Protein AF-A0ABD5Z6T2-F1 (afdb_monomer)

Solvent-accessible surface area (backbone atoms only — not comparable to full-atom values): 15935 Å² total; per-residue (Å²): 138,84,83,80,77,78,75,80,56,70,70,61,60,53,49,59,43,46,57,45,51,52,48,56,43,52,52,52,53,46,51,53,43,53,52,50,38,50,19,32,54,49,30,45,53,54,57,68,70,50,78,56,54,67,94,73,87,80,81,78,89,75,92,82,90,83,88,82,80,92,72,77,78,78,74,76,75,67,83,61,84,63,71,13,66,64,54,54,44,38,50,72,23,60,60,56,42,90,58,34,65,80,79,65,58,62,55,72,59,57,46,38,23,73,62,65,30,60,67,60,34,50,48,47,75,77,31,61,66,41,42,53,71,58,53,52,50,51,48,51,34,40,47,50,48,32,56,50,43,49,55,52,49,59,46,49,58,52,50,51,53,51,49,53,53,51,52,53,52,52,51,50,49,50,54,52,50,53,59,58,68,71,49,67,67,92,78,49,52,75,75,50,52,52,49,55,50,55,51,51,53,52,48,51,52,48,48,50,48,53,48,46,49,64,72,63,50,85,71,80,78,66,63,94,75,62,101,79,64,74,51,71,46,44,63,66,24,63,90,43,101,43,53,48,48,70,58,53,50,42,52,53,52,50,53,52,52,51,51,53,51,53,52,58,58,57,64,73,80,110

Mean predicted aligned error: 10.9 Å

Radius of gyration: 31.56 Å; Cα contacts (8 Å, |Δi|>4): 182; chains: 1; bounding box: 96×29×98 Å

Nearest PDB structures (foldseek):
  3r6n-assembly2_B  TM=3.866E-01  e=3.430E+00  Homo sapiens
  6xf1-assembly1_A  TM=3.646E-01  e=5.439E+00  Homo sapiens

Secondary structure (DSSP, 8-state):
---------HHHHHHHHHHHHHHHHHHHHHHHHHHHHHHHHHHHHHHHHSPPB-S------------------------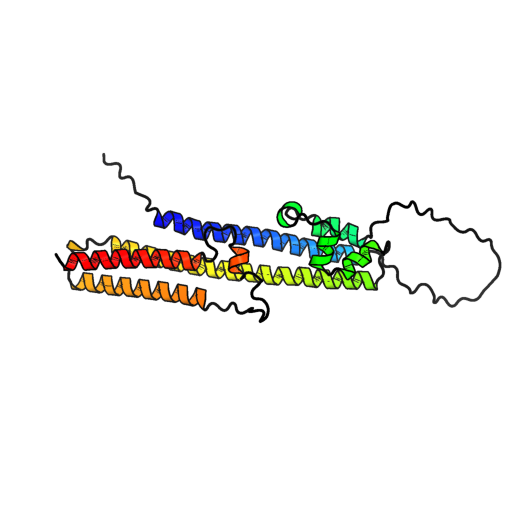S----HHHHHHHTTTTTSTTHHHHT---HHHHHHHHT-HHHHHHHHH-SS-BHHHHHHHHHHHHHHHHHHHHHHHHHHHHHHHHHHHHHHHHHHHHHHHHHHTS-GGG--HHHHHHHHHHHHHHHHHHHHHHHHHHHS------SS-TTSPPHHHHHTTTSS-S-HHHHHHHHHHHHHHHHHHHHHHHH--

InterPro domains:
  IPR055684 Domain of unknown function DUF7260 [PF23921] (19-259)

Structure (mmCIF, N/CA/C/O backbone):
data_AF-A0ABD5Z6T2-F1
#
_entry.id   AF-A0ABD5Z6T2-F1
#
loop_
_atom_site.group_PDB
_atom_site.id
_atom_site.type_symbol
_atom_site.label_atom_id
_atom_site.label_alt_id
_atom_site.label_comp_id
_atom_site.label_asym_id
_atom_site.label_entity_id
_atom_site.label_seq_id
_atom_site.pdbx_PDB_ins_code
_atom_site.Cartn_x
_atom_site.Cartn_y
_atom_site.Cartn_z
_atom_site.occupancy
_atom_site.B_iso_or_equiv
_atom_site.auth_seq_id
_atom_site.auth_comp_id
_atom_site.auth_asym_id
_atom_site.auth_atom_id
_atom_site.pdbx_PDB_model_num
ATOM 1 N N . MET A 1 1 ? -48.447 -4.353 13.568 1.00 35.88 1 MET A N 1
ATOM 2 C CA . MET A 1 1 ? -47.411 -4.647 12.556 1.00 35.88 1 MET A CA 1
ATOM 3 C C . MET A 1 1 ? -46.381 -3.536 12.642 1.00 35.88 1 MET A C 1
ATOM 5 O O . MET A 1 1 ? -46.579 -2.477 12.066 1.00 35.88 1 MET A O 1
ATOM 9 N N . VAL A 1 2 ? -45.379 -3.725 13.500 1.00 35.44 2 VAL A N 1
ATOM 10 C CA . VAL A 1 2 ? -44.322 -2.740 13.758 1.00 35.44 2 VAL A CA 1
ATOM 11 C C . VAL A 1 2 ? -43.177 -3.073 12.813 1.00 35.44 2 VAL A C 1
ATOM 13 O O . VAL A 1 2 ? -42.540 -4.112 12.960 1.00 35.44 2 VAL A O 1
ATOM 16 N N . SER A 1 3 ? -42.973 -2.225 11.809 1.00 35.88 3 SER A N 1
ATOM 17 C CA . 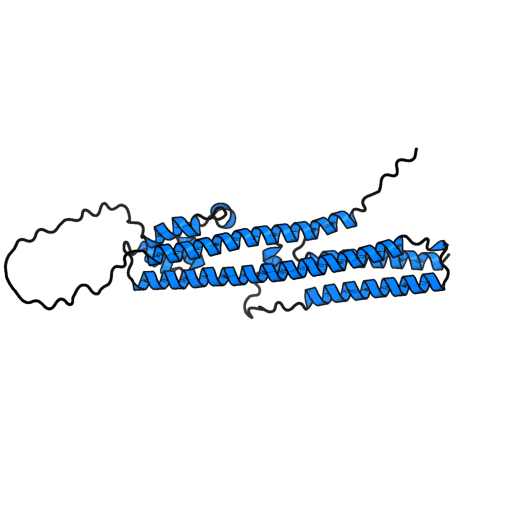SER A 1 3 ? -41.783 -2.260 10.965 1.00 35.88 3 SER A CA 1
ATOM 18 C C . SER A 1 3 ? -40.685 -1.518 11.718 1.00 35.88 3 SER A C 1
ATOM 20 O O . SER A 1 3 ? -40.678 -0.290 11.756 1.00 35.88 3 SER A O 1
ATOM 22 N N . SER A 1 4 ? -39.815 -2.271 12.389 1.00 36.88 4 SER A N 1
ATOM 23 C CA . SER A 1 4 ? -38.622 -1.735 13.039 1.00 36.88 4 SER A CA 1
ATOM 24 C C . SER A 1 4 ? -37.583 -1.442 11.958 1.00 36.88 4 SER A C 1
ATOM 26 O O . SER A 1 4 ? -36.963 -2.358 11.417 1.00 36.88 4 SER A O 1
ATOM 28 N N . ALA A 1 5 ? -37.450 -0.169 11.592 1.00 36.12 5 ALA A N 1
ATOM 29 C CA . ALA A 1 5 ? -36.316 0.309 10.819 1.00 36.12 5 ALA A CA 1
ATOM 30 C C . ALA A 1 5 ? -35.097 0.315 11.749 1.00 36.12 5 ALA A C 1
ATOM 32 O O . ALA A 1 5 ? -35.018 1.132 12.666 1.00 36.12 5 ALA A O 1
ATOM 33 N N . ARG A 1 6 ? -34.170 -0.626 11.534 1.00 39.66 6 ARG A N 1
ATOM 34 C CA . ARG A 1 6 ? -32.816 -0.541 12.087 1.00 39.66 6 ARG A CA 1
ATOM 35 C C . ARG A 1 6 ? -32.204 0.764 11.582 1.00 39.66 6 ARG A C 1
ATOM 37 O O . ARG A 1 6 ? -32.055 0.943 10.378 1.00 39.66 6 ARG A O 1
ATOM 44 N N . GLN A 1 7 ? -31.920 1.682 12.495 1.00 38.19 7 GLN A N 1
ATOM 45 C CA . GLN A 1 7 ? -31.062 2.820 12.211 1.00 38.19 7 GLN A CA 1
ATOM 46 C C . GLN A 1 7 ? -29.641 2.269 12.101 1.00 38.19 7 GLN A C 1
ATOM 48 O O . GLN A 1 7 ? -29.064 1.876 13.111 1.00 38.19 7 GLN A O 1
ATOM 53 N N . ASP A 1 8 ? -29.107 2.194 10.883 1.00 37.47 8 ASP A N 1
ATOM 54 C CA . ASP A 1 8 ? -27.663 2.082 10.693 1.00 37.47 8 ASP A CA 1
ATOM 55 C C . ASP A 1 8 ? -27.040 3.343 11.294 1.00 37.47 8 ASP A C 1
ATOM 57 O O . ASP A 1 8 ? -27.255 4.465 10.827 1.00 37.47 8 ASP A O 1
ATOM 61 N N . THR A 1 9 ? -26.341 3.170 12.408 1.00 41.81 9 THR A N 1
ATOM 62 C CA . THR A 1 9 ? -25.607 4.231 13.082 1.00 41.81 9 THR A CA 1
ATOM 63 C C . THR A 1 9 ? -24.482 4.704 12.149 1.00 41.81 9 THR A C 1
ATOM 65 O O . THR A 1 9 ? -23.656 3.895 11.722 1.00 41.81 9 THR A O 1
ATOM 68 N N . PRO A 1 10 ? -24.401 6.008 11.816 1.00 46.16 10 PRO A N 1
ATOM 69 C CA . PRO A 1 10 ? -23.476 6.534 10.799 1.00 46.16 10 PRO A CA 1
ATOM 70 C C . PRO A 1 10 ? -21.991 6.258 11.108 1.00 46.16 10 PRO A C 1
ATOM 72 O O . PRO A 1 10 ? -21.155 6.248 10.203 1.00 46.16 10 PRO A O 1
ATOM 75 N N . SER A 1 11 ? -21.674 5.978 12.376 1.00 53.50 11 SER A N 1
ATOM 76 C CA . SER A 1 11 ? -20.341 5.614 12.862 1.00 53.50 11 SER A CA 1
ATOM 77 C C . SER A 1 11 ? -19.829 4.287 12.277 1.00 53.50 11 SER A C 1
ATOM 79 O O . SER A 1 11 ? -18.671 4.189 11.878 1.00 53.50 11 SER A O 1
ATOM 81 N N . HIS A 1 12 ? -20.683 3.264 12.152 1.00 55.31 12 HIS A N 1
ATOM 82 C CA . HIS A 1 12 ? -20.254 1.955 11.643 1.00 55.31 12 HIS A CA 1
ATOM 83 C C . HIS A 1 12 ? -20.019 1.963 10.130 1.00 55.31 12 HIS A C 1
ATOM 85 O O . HIS A 1 12 ? -19.020 1.416 9.666 1.00 55.31 12 HIS A O 1
ATOM 91 N N . SER A 1 13 ? -20.881 2.641 9.368 1.00 62.19 13 SER A N 1
ATOM 92 C CA . SER A 1 13 ? -20.751 2.737 7.909 1.00 62.19 13 SER A CA 1
ATOM 93 C C . SER A 1 13 ? -19.492 3.500 7.487 1.00 62.19 13 SER A C 1
ATOM 95 O O . SER A 1 13 ? -18.821 3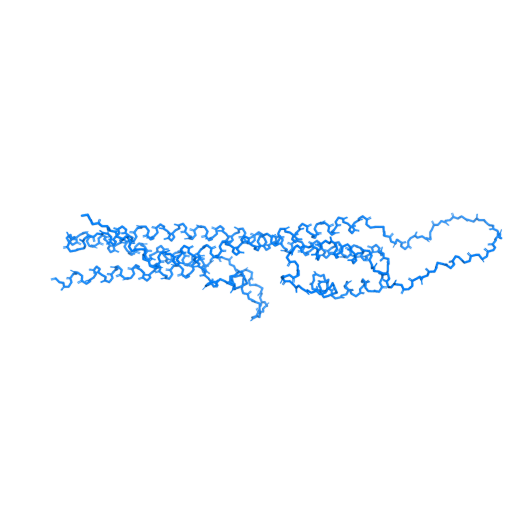.101 6.540 1.00 62.19 13 SER A O 1
ATOM 97 N N . THR A 1 14 ? -19.130 4.553 8.228 1.00 62.03 14 THR A N 1
ATOM 98 C CA . THR A 1 14 ? -17.937 5.372 7.943 1.00 62.03 14 THR A CA 1
ATOM 99 C C . THR A 1 14 ? -16.635 4.600 8.190 1.00 62.03 14 THR A C 1
ATOM 101 O O . THR A 1 14 ? -15.657 4.784 7.470 1.00 62.03 14 THR A O 1
ATOM 104 N N . THR A 1 15 ? -16.637 3.683 9.157 1.00 64.00 15 THR A N 1
ATOM 105 C CA . THR A 1 15 ? -15.477 2.849 9.504 1.00 64.00 15 THR A CA 1
ATOM 106 C C . THR A 1 15 ? -15.190 1.765 8.491 1.00 64.00 15 THR A C 1
ATOM 108 O O . THR A 1 15 ? -14.050 1.570 8.065 1.00 64.00 15 THR A O 1
ATOM 111 N N . THR A 1 16 ? -16.241 1.056 8.079 1.00 72.25 16 THR A N 1
ATOM 112 C CA . THR A 1 16 ? -16.127 0.087 6.991 1.00 72.25 16 THR A CA 1
ATOM 113 C C . THR A 1 16 ? -15.662 0.784 5.715 1.00 72.25 16 THR A C 1
ATOM 115 O O . THR A 1 16 ? -14.842 0.225 4.994 1.00 72.25 16 THR A O 1
ATOM 118 N N . GLN A 1 17 ? -16.099 2.027 5.490 1.00 81.69 17 GLN A N 1
ATOM 119 C CA . GLN A 1 17 ? -15.648 2.840 4.367 1.00 81.69 17 GLN A CA 1
ATOM 120 C C . GLN A 1 17 ? -14.159 3.214 4.466 1.00 81.69 17 GLN A C 1
ATOM 122 O O . GLN A 1 17 ? -13.432 2.963 3.516 1.00 81.69 17 GLN A O 1
ATOM 127 N N . CYS A 1 18 ? -13.656 3.700 5.610 1.00 87.00 18 CYS A N 1
ATOM 128 C CA . CYS A 1 18 ? -12.244 4.094 5.727 1.00 87.00 18 CYS A CA 1
ATOM 129 C C . CYS A 1 18 ? -11.267 2.936 5.456 1.00 87.00 18 CYS A C 1
ATOM 131 O O . CYS A 1 18 ? -10.240 3.135 4.806 1.00 87.00 18 CYS A O 1
ATOM 133 N N . PHE A 1 19 ? -11.565 1.727 5.947 1.00 90.50 19 PHE A N 1
ATOM 134 C CA . PHE A 1 19 ? -10.745 0.550 5.643 1.00 90.50 19 PHE A CA 1
ATOM 135 C C . PHE A 1 19 ? -10.941 0.039 4.212 1.00 90.50 19 PHE A C 1
ATOM 137 O O . PHE A 1 19 ? -9.999 -0.518 3.653 1.00 90.50 19 PHE A O 1
ATOM 144 N N . SER A 1 20 ? -12.126 0.207 3.617 1.00 89.81 20 SER A N 1
ATOM 145 C CA . SER A 1 20 ? -12.358 -0.116 2.202 1.00 89.81 20 SER A CA 1
ATOM 146 C C . SER A 1 20 ? -11.529 0.792 1.296 1.00 89.81 20 SER A C 1
ATOM 148 O O . SER A 1 20 ? -10.744 0.286 0.503 1.00 89.81 20 SER A O 1
ATOM 150 N N . ASP A 1 21 ? -11.607 2.112 1.500 1.00 90.81 21 ASP A N 1
ATOM 151 C CA . ASP A 1 21 ? -10.851 3.117 0.740 1.00 90.81 21 ASP A CA 1
ATOM 152 C C . ASP A 1 21 ? -9.334 2.842 0.801 1.00 90.81 21 ASP A C 1
ATOM 154 O O . ASP A 1 21 ? -8.609 2.953 -0.193 1.00 90.81 21 ASP A O 1
ATOM 158 N N . ALA A 1 22 ? -8.844 2.457 1.987 1.00 92.88 22 ALA A N 1
ATOM 159 C CA . ALA A 1 22 ? -7.441 2.118 2.199 1.00 92.88 22 ALA A CA 1
ATOM 160 C C . ALA A 1 22 ? -7.023 0.850 1.432 1.00 92.88 22 ALA A C 1
ATOM 162 O O . ALA A 1 22 ? -5.948 0.832 0.832 1.00 92.88 22 ALA A O 1
ATOM 163 N N . ARG A 1 23 ? -7.871 -0.190 1.414 1.00 93.94 23 ARG A N 1
ATOM 164 C CA . ARG A 1 23 ? -7.615 -1.427 0.655 1.00 93.94 23 ARG A CA 1
ATOM 165 C C . ARG A 1 23 ? -7.654 -1.197 -0.849 1.00 93.94 23 ARG A C 1
ATOM 167 O O . ARG A 1 23 ? -6.726 -1.603 -1.534 1.00 93.94 23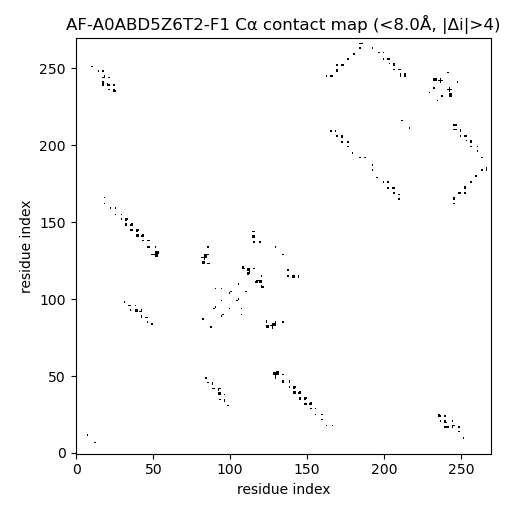 ARG A O 1
ATOM 174 N N . GLU A 1 24 ? -8.653 -0.473 -1.345 1.00 93.44 24 GLU A N 1
ATOM 175 C CA . GLU A 1 24 ? -8.750 -0.125 -2.769 1.00 93.44 24 GLU A CA 1
ATOM 176 C C . GLU A 1 24 ? -7.507 0.624 -3.252 1.00 93.44 24 GLU A C 1
ATOM 178 O O . GLU A 1 24 ? -7.039 0.432 -4.372 1.00 93.44 24 GLU A O 1
ATOM 183 N N . THR A 1 25 ? -6.940 1.463 -2.385 1.00 94.38 25 THR A N 1
ATOM 184 C CA . THR A 1 25 ? -5.711 2.186 -2.700 1.00 94.38 25 THR A CA 1
ATOM 185 C C . THR A 1 25 ? -4.473 1.297 -2.703 1.00 94.38 25 THR A C 1
ATOM 187 O O . THR A 1 25 ? -3.629 1.443 -3.585 1.00 94.38 25 THR A O 1
ATOM 190 N N . LEU A 1 26 ? -4.375 0.343 -1.776 1.00 94.56 26 LEU A N 1
ATOM 191 C CA . LEU A 1 26 ? -3.319 -0.670 -1.807 1.00 94.56 26 LEU A CA 1
ATOM 192 C C . LEU A 1 26 ? -3.389 -1.544 -3.062 1.00 94.56 26 LEU A C 1
ATOM 194 O O . LEU A 1 26 ? -2.348 -1.821 -3.657 1.00 94.56 26 LEU A O 1
ATOM 198 N N . ASP A 1 27 ? -4.590 -1.968 -3.452 1.00 95.31 27 ASP A N 1
ATOM 199 C CA . ASP A 1 27 ? -4.801 -2.832 -4.613 1.00 95.31 27 ASP A CA 1
ATOM 200 C C . ASP A 1 27 ? -4.415 -2.122 -5.911 1.00 95.31 27 ASP A C 1
ATOM 202 O O . ASP A 1 27 ? -3.634 -2.664 -6.693 1.00 95.31 27 ASP A O 1
ATOM 206 N N . ARG A 1 28 ? -4.860 -0.872 -6.095 1.00 94.56 28 ARG A N 1
ATOM 207 C CA . ARG A 1 28 ? -4.473 -0.046 -7.249 1.00 94.56 28 ARG A CA 1
ATOM 208 C C . ARG A 1 28 ? -2.960 0.107 -7.352 1.00 94.56 28 ARG A C 1
ATOM 210 O O . ARG A 1 28 ? -2.376 -0.133 -8.404 1.00 94.56 28 ARG A O 1
ATOM 217 N N . GLU A 1 29 ? -2.314 0.460 -6.245 1.00 94.88 29 GLU A N 1
ATOM 218 C CA . GLU A 1 29 ? -0.870 0.685 -6.242 1.00 94.88 29 GLU A CA 1
ATOM 219 C C . GLU A 1 29 ? -0.080 -0.613 -6.468 1.00 94.88 29 GLU A C 1
ATOM 221 O O . GLU A 1 29 ? 0.983 -0.622 -7.094 1.00 94.88 29 GLU A O 1
ATOM 226 N N . ARG A 1 30 ? -0.606 -1.746 -5.994 1.00 96.19 30 ARG A N 1
ATOM 227 C CA . ARG A 1 30 ? -0.044 -3.069 -6.273 1.00 96.19 30 ARG A CA 1
ATOM 228 C C . ARG A 1 30 ? -0.113 -3.397 -7.763 1.00 96.19 30 ARG A C 1
ATOM 230 O O . ARG A 1 30 ? 0.893 -3.859 -8.301 1.00 96.19 30 ARG A O 1
ATOM 237 N N . GLU A 1 31 ? -1.253 -3.157 -8.407 1.00 96.12 31 GLU A N 1
ATOM 238 C CA . GLU A 1 31 ? -1.434 -3.386 -9.846 1.00 96.12 31 GLU A CA 1
ATOM 239 C C . GLU A 1 31 ? -0.448 -2.545 -10.670 1.00 96.12 31 GLU A C 1
ATOM 241 O O . GLU A 1 31 ? 0.295 -3.101 -11.483 1.00 96.12 31 GLU A O 1
ATOM 246 N N . ILE A 1 32 ? -0.347 -1.244 -10.372 1.00 95.50 32 ILE A N 1
ATOM 247 C CA . ILE A 1 32 ? 0.618 -0.317 -10.988 1.00 95.50 32 ILE A CA 1
ATOM 248 C C . ILE A 1 32 ? 2.048 -0.861 -10.858 1.00 95.50 32 ILE A C 1
ATOM 250 O O . ILE A 1 32 ? 2.773 -0.998 -11.849 1.00 95.50 32 ILE A O 1
ATOM 254 N N . LEU A 1 33 ? 2.470 -1.224 -9.642 1.00 96.25 33 LEU A N 1
ATOM 255 C CA . LEU A 1 33 ? 3.832 -1.706 -9.403 1.00 96.25 33 LEU A CA 1
ATOM 256 C C . LEU A 1 33 ? 4.121 -3.043 -10.088 1.00 96.25 33 LEU A C 1
ATOM 258 O O . LEU A 1 33 ? 5.241 -3.242 -10.571 1.00 96.25 33 LEU A O 1
ATOM 262 N N . ASP A 1 34 ? 3.162 -3.966 -10.116 1.00 97.94 34 ASP A N 1
ATOM 263 C CA . ASP A 1 34 ? 3.329 -5.264 -10.770 1.00 97.94 34 ASP A CA 1
ATOM 264 C C . ASP A 1 34 ? 3.478 -5.099 -12.292 1.00 97.94 34 ASP A C 1
ATOM 266 O O . ASP A 1 34 ? 4.391 -5.697 -12.886 1.00 97.94 34 ASP A O 1
ATOM 270 N N . ASP A 1 35 ? 2.682 -4.217 -12.901 1.00 97.94 35 ASP A N 1
ATOM 271 C CA . ASP A 1 35 ? 2.790 -3.855 -14.316 1.00 97.94 35 ASP A CA 1
ATOM 272 C C . ASP A 1 35 ? 4.137 -3.197 -14.630 1.00 97.94 35 ASP A C 1
ATOM 274 O O . ASP A 1 35 ? 4.825 -3.584 -15.582 1.00 97.94 35 ASP A O 1
ATOM 278 N N . GLU A 1 36 ? 4.599 -2.274 -13.789 1.00 97.00 36 GLU A N 1
ATOM 279 C CA . GLU A 1 36 ? 5.902 -1.635 -13.964 1.00 97.00 36 GLU A CA 1
ATOM 280 C C . GLU A 1 36 ? 7.065 -2.617 -13.804 1.00 97.00 36 GLU A C 1
ATOM 282 O O . GLU A 1 36 ? 8.018 -2.612 -14.593 1.00 97.00 36 GLU A O 1
ATOM 287 N N . ILE A 1 37 ? 7.006 -3.508 -12.810 1.00 98.50 37 ILE A N 1
ATOM 288 C CA . ILE A 1 37 ? 8.004 -4.570 -12.630 1.00 98.50 37 ILE A CA 1
ATOM 289 C C . ILE A 1 37 ? 8.068 -5.442 -13.889 1.00 98.50 37 ILE A C 1
ATOM 291 O O . ILE A 1 37 ? 9.172 -5.755 -14.364 1.00 98.50 37 ILE A O 1
ATOM 295 N N . ALA A 1 38 ? 6.911 -5.825 -14.438 1.00 98.38 38 ALA A N 1
ATOM 296 C CA . ALA A 1 38 ? 6.820 -6.608 -15.663 1.00 98.38 38 ALA A CA 1
ATOM 297 C C . ALA A 1 38 ? 7.376 -5.842 -16.873 1.00 98.38 38 ALA A C 1
ATOM 299 O O . ALA A 1 38 ? 8.147 -6.419 -17.655 1.00 98.38 38 ALA A O 1
ATOM 300 N N . ALA A 1 39 ? 7.067 -4.549 -16.987 1.00 98.06 39 ALA A N 1
ATOM 301 C CA . ALA A 1 39 ? 7.539 -3.664 -18.044 1.00 98.06 39 ALA A CA 1
ATOM 302 C C . ALA A 1 39 ? 9.063 -3.509 -18.023 1.00 98.06 39 ALA A C 1
ATOM 304 O O . ALA A 1 39 ? 9.719 -3.734 -19.044 1.00 98.06 39 ALA A O 1
ATOM 305 N N . PHE A 1 40 ? 9.671 -3.253 -16.860 1.00 98.19 40 PHE A N 1
ATOM 306 C CA . PHE A 1 40 ? 11.131 -3.193 -16.750 1.00 98.19 40 PHE A CA 1
ATOM 307 C C . PHE A 1 40 ? 11.798 -4.549 -17.007 1.00 98.19 40 PHE A C 1
ATOM 309 O O . PHE A 1 40 ? 12.885 -4.607 -17.595 1.00 98.19 40 PHE A O 1
ATOM 316 N N . ASP A 1 41 ? 11.183 -5.666 -16.607 1.00 98.44 41 ASP A N 1
ATOM 317 C CA . ASP A 1 41 ? 11.711 -6.988 -16.947 1.00 98.44 41 ASP A CA 1
ATOM 318 C C . ASP A 1 41 ? 11.600 -7.269 -18.463 1.00 98.44 41 ASP A C 1
ATOM 320 O O . ASP A 1 41 ? 12.529 -7.851 -19.039 1.00 98.44 41 ASP A O 1
ATOM 324 N N . ALA A 1 42 ? 10.544 -6.802 -19.140 1.00 98.25 42 ALA A N 1
ATOM 325 C CA . ALA A 1 42 ? 10.406 -6.856 -20.599 1.00 98.25 42 ALA A CA 1
ATOM 326 C C . ALA A 1 42 ? 11.431 -5.966 -21.317 1.00 98.25 42 ALA A C 1
ATOM 328 O O . ALA A 1 42 ? 12.136 -6.455 -22.208 1.00 98.25 42 ALA A O 1
ATOM 329 N N . PHE A 1 43 ? 11.592 -4.717 -20.872 1.00 98.25 43 PHE A N 1
ATOM 330 C CA . PHE A 1 43 ? 12.610 -3.778 -21.344 1.00 98.25 43 PHE A CA 1
ATOM 331 C C . PHE A 1 43 ? 13.997 -4.419 -21.294 1.00 98.25 43 PHE A C 1
ATOM 333 O O . PHE A 1 43 ? 14.695 -4.522 -22.301 1.00 98.25 43 PHE A O 1
ATOM 340 N N . ARG A 1 44 ? 14.377 -4.972 -20.136 1.00 98.19 44 ARG A N 1
ATOM 341 C CA . ARG A 1 44 ? 15.681 -5.627 -19.949 1.00 98.19 44 ARG A CA 1
ATOM 342 C C . ARG A 1 44 ? 15.869 -6.832 -20.862 1.00 98.19 44 ARG A C 1
ATOM 344 O O . ARG A 1 44 ? 16.983 -7.061 -21.331 1.00 98.19 44 ARG A O 1
ATOM 351 N N . ARG A 1 45 ? 14.826 -7.638 -21.094 1.00 98.06 45 ARG A N 1
ATOM 352 C CA . ARG A 1 45 ? 14.898 -8.767 -22.039 1.00 98.06 45 ARG A CA 1
ATOM 353 C C . ARG A 1 45 ? 15.133 -8.273 -23.468 1.00 98.06 45 ARG A C 1
ATOM 355 O O . ARG A 1 45 ? 16.058 -8.764 -24.109 1.00 98.06 45 ARG A O 1
ATOM 362 N N . ARG A 1 46 ? 14.369 -7.277 -23.925 1.00 97.69 46 ARG A N 1
ATOM 363 C CA . ARG A 1 46 ? 14.477 -6.717 -25.283 1.00 97.69 46 ARG A CA 1
ATOM 364 C C . ARG A 1 46 ? 15.801 -5.984 -25.510 1.00 97.69 46 ARG A C 1
ATOM 366 O O . ARG A 1 46 ? 16.451 -6.213 -26.524 1.00 97.69 46 ARG A O 1
ATOM 373 N N . VAL A 1 47 ? 16.272 -5.195 -24.542 1.00 95.94 47 VAL A N 1
ATOM 374 C CA . VAL A 1 47 ? 17.583 -4.528 -24.621 1.00 95.94 47 VAL A CA 1
ATOM 375 C C . VAL A 1 47 ? 18.712 -5.552 -24.723 1.00 95.94 47 VAL A C 1
ATOM 377 O O . VAL A 1 47 ? 19.621 -5.370 -25.527 1.00 95.94 47 VAL A O 1
ATOM 380 N N . ARG A 1 48 ? 18.660 -6.666 -23.972 1.00 95.75 48 ARG A N 1
ATOM 381 C CA . ARG A 1 48 ? 19.664 -7.744 -24.084 1.00 95.75 48 ARG A CA 1
ATOM 382 C C . ARG A 1 48 ? 19.735 -8.347 -25.484 1.00 95.75 48 ARG A C 1
ATOM 384 O O . ARG A 1 48 ? 20.841 -8.672 -25.910 1.00 95.75 48 ARG A O 1
ATOM 391 N N . SER A 1 49 ? 18.602 -8.482 -26.174 1.00 94.25 49 SER A N 1
ATOM 392 C CA . SER A 1 49 ? 18.544 -9.042 -27.529 1.00 94.25 49 SER A CA 1
ATOM 393 C C . SER A 1 49 ? 18.958 -8.073 -28.637 1.00 94.25 49 SER A C 1
ATOM 395 O O . SER A 1 49 ? 19.141 -8.524 -29.760 1.00 94.25 49 SER A O 1
ATOM 397 N N . LEU A 1 50 ? 19.119 -6.774 -28.354 1.00 93.81 50 LEU A N 1
ATOM 398 C CA . LEU A 1 50 ? 19.607 -5.820 -29.355 1.00 93.81 50 LEU A CA 1
ATOM 399 C C . LEU A 1 50 ? 21.044 -6.158 -29.764 1.00 93.81 50 LEU A C 1
ATOM 401 O O . LEU A 1 50 ? 21.888 -6.431 -28.904 1.00 93.81 50 LEU A O 1
ATOM 405 N N . GLU A 1 51 ? 21.331 -6.096 -31.059 1.00 89.00 51 GLU A N 1
ATOM 406 C CA . GLU A 1 51 ? 22.694 -6.213 -31.575 1.00 89.00 51 GLU A CA 1
ATOM 407 C C . GLU A 1 51 ? 23.527 -5.024 -31.096 1.00 89.00 51 GLU A C 1
ATOM 409 O O . GLU A 1 51 ? 23.103 -3.872 -31.206 1.00 89.00 51 GLU A O 1
ATOM 414 N N . SER A 1 52 ? 24.699 -5.300 -30.522 1.00 84.94 52 SER A N 1
ATOM 415 C CA . SER A 1 52 ? 25.603 -4.254 -30.063 1.00 84.94 52 SER A CA 1
ATOM 416 C C . SER A 1 52 ? 26.735 -4.015 -31.046 1.00 84.94 52 SER A C 1
ATOM 418 O O . SER A 1 52 ? 27.293 -4.934 -31.648 1.00 84.94 52 SER A O 1
ATOM 420 N N . ILE A 1 53 ? 27.093 -2.744 -31.190 1.00 82.25 53 ILE A N 1
ATOM 421 C CA . ILE A 1 53 ? 28.254 -2.337 -31.970 1.00 82.25 53 ILE A CA 1
ATOM 422 C C . ILE A 1 53 ? 29.462 -2.496 -31.047 1.00 82.25 53 ILE A C 1
ATOM 424 O O . ILE A 1 53 ? 29.744 -1.635 -30.211 1.00 82.25 53 ILE A O 1
ATOM 428 N N . SER A 1 54 ? 30.143 -3.636 -31.153 1.00 68.19 54 SER A N 1
ATOM 429 C CA . SER A 1 54 ? 31.445 -3.829 -30.515 1.00 68.19 54 SER A CA 1
ATOM 430 C C . SER A 1 54 ? 32.501 -3.019 -31.258 1.00 68.19 54 SER A C 1
ATOM 432 O O . SER A 1 54 ? 32.652 -3.147 -32.471 1.00 68.19 54 SER A O 1
ATOM 434 N N . SER A 1 55 ? 33.308 -2.255 -30.525 1.00 54.16 55 SER A N 1
ATOM 435 C CA . SER A 1 55 ? 34.481 -1.547 -31.059 1.00 54.16 55 SER A CA 1
ATOM 436 C C . SER A 1 55 ? 35.634 -2.481 -31.478 1.00 54.16 55 SER A C 1
ATOM 438 O O . SER A 1 55 ? 36.741 -2.006 -31.704 1.00 54.16 55 SER A O 1
ATOM 440 N N . ASP A 1 56 ? 35.403 -3.796 -31.569 1.00 44.91 56 ASP A N 1
ATOM 441 C CA . ASP A 1 56 ? 36.441 -4.828 -31.720 1.00 44.91 56 ASP A CA 1
ATOM 442 C C . ASP A 1 56 ? 36.542 -5.406 -33.147 1.00 44.91 56 ASP A C 1
ATOM 444 O O . ASP A 1 56 ? 37.053 -6.500 -33.375 1.00 44.91 56 ASP A O 1
ATOM 448 N N . ALA A 1 57 ? 36.086 -4.654 -34.151 1.00 46.34 57 ALA A N 1
ATOM 449 C CA . ALA A 1 57 ? 36.338 -4.959 -35.559 1.00 46.34 57 ALA A CA 1
ATOM 450 C C . ALA A 1 57 ? 37.669 -4.337 -36.032 1.00 46.34 57 ALA A C 1
ATOM 452 O O . ALA A 1 57 ? 37.683 -3.483 -36.915 1.00 46.34 57 ALA A O 1
ATOM 453 N N . SER A 1 58 ? 38.801 -4.726 -35.431 1.00 45.66 58 SER A N 1
ATOM 454 C CA . SER A 1 58 ? 40.141 -4.557 -36.034 1.00 45.66 58 SER A CA 1
ATOM 455 C C . SER A 1 58 ? 41.212 -5.380 -35.321 1.00 45.66 58 SER A C 1
ATOM 457 O O . SER A 1 58 ? 42.165 -4.833 -34.774 1.00 45.66 58 SER A O 1
ATOM 459 N N . ARG A 1 59 ? 41.092 -6.711 -35.370 1.00 47.00 59 ARG A N 1
ATOM 460 C CA . ARG A 1 59 ? 42.235 -7.635 -35.256 1.00 47.00 59 ARG A CA 1
ATOM 461 C C . ARG A 1 59 ? 42.010 -8.891 -36.099 1.00 47.00 59 ARG A C 1
ATOM 463 O O . ARG A 1 59 ? 41.900 -9.992 -35.576 1.00 47.00 59 ARG A O 1
ATOM 470 N N . THR A 1 60 ? 41.976 -8.725 -37.417 1.00 41.69 60 THR A N 1
ATOM 471 C CA . THR A 1 60 ? 42.325 -9.809 -38.346 1.00 41.69 60 THR A CA 1
ATOM 472 C C . THR A 1 60 ? 43.700 -9.511 -38.919 1.00 41.69 60 THR A C 1
ATOM 474 O O . THR A 1 60 ? 43.862 -8.646 -39.775 1.00 41.69 60 THR A O 1
ATOM 477 N N . ASP A 1 61 ? 44.685 -10.213 -38.365 1.00 45.94 61 ASP A N 1
ATOM 478 C CA . ASP A 1 61 ? 45.976 -10.474 -38.987 1.00 45.94 61 ASP A CA 1
ATOM 479 C C . ASP A 1 61 ? 45.738 -11.214 -40.315 1.00 45.94 61 ASP A C 1
ATOM 481 O O . ASP A 1 61 ? 44.951 -12.162 -40.368 1.00 45.94 61 ASP A O 1
ATOM 485 N N . GLY A 1 62 ? 46.342 -10.730 -41.398 1.00 37.72 62 GLY A N 1
ATOM 486 C CA . GLY A 1 62 ? 46.038 -11.191 -42.752 1.00 37.72 62 GLY A CA 1
ATOM 487 C C . GLY A 1 62 ? 46.588 -10.274 -43.839 1.00 37.72 62 GLY A C 1
ATOM 488 O O . GLY A 1 62 ? 45.846 -9.600 -44.545 1.00 37.72 62 GLY A O 1
ATOM 489 N N . GLN A 1 63 ? 47.910 -10.248 -43.970 1.00 41.31 63 GLN A N 1
ATOM 490 C CA . GLN A 1 63 ? 48.626 -9.762 -45.148 1.00 41.31 63 GLN A CA 1
ATOM 491 C C . GLN A 1 63 ? 48.150 -10.506 -46.413 1.00 41.31 63 GLN A C 1
ATOM 493 O O . GLN A 1 63 ? 48.367 -11.709 -46.474 1.00 41.31 63 GLN A O 1
ATOM 498 N N . VAL A 1 64 ? 47.560 -9.820 -47.407 1.00 41.69 64 VAL A N 1
ATOM 499 C CA . VAL A 1 64 ? 48.039 -9.733 -48.812 1.00 41.69 64 VAL A CA 1
ATOM 500 C C . VAL A 1 64 ? 47.089 -8.951 -49.750 1.00 41.69 64 VAL A C 1
ATOM 502 O O . VAL A 1 64 ? 45.899 -9.219 -49.836 1.00 41.69 64 VAL A O 1
ATOM 505 N N . ASP A 1 65 ? 47.738 -8.084 -50.531 1.00 34.75 65 ASP A N 1
ATOM 506 C CA . ASP A 1 65 ? 47.518 -7.705 -51.937 1.00 34.75 65 ASP A CA 1
ATOM 507 C C . ASP A 1 65 ? 46.479 -6.672 -52.424 1.00 34.75 65 ASP A C 1
ATOM 509 O O . ASP A 1 65 ? 45.415 -6.412 -51.875 1.00 34.75 65 ASP A O 1
ATOM 513 N N . VAL A 1 66 ? 46.937 -6.055 -53.512 1.00 47.62 66 VAL A N 1
ATOM 514 C CA . VAL A 1 66 ? 46.638 -4.781 -54.158 1.00 47.62 66 VAL A CA 1
ATOM 515 C C . VAL A 1 66 ? 45.420 -4.839 -55.100 1.00 47.62 66 VAL A C 1
ATOM 517 O O . VAL A 1 66 ? 45.133 -5.862 -55.710 1.00 47.62 66 VAL A O 1
ATOM 520 N N . ASN A 1 67 ? 44.812 -3.659 -55.305 1.00 40.56 67 ASN A N 1
ATOM 521 C CA . ASN A 1 67 ? 43.787 -3.277 -56.294 1.00 40.56 67 ASN A CA 1
ATOM 522 C C . ASN A 1 67 ? 42.335 -3.681 -56.001 1.00 40.56 67 ASN A C 1
ATOM 524 O O . ASN A 1 67 ? 41.933 -4.797 -56.303 1.00 40.56 67 ASN A O 1
ATOM 528 N N . GLN A 1 68 ? 41.499 -2.695 -55.639 1.00 36.50 68 GLN A N 1
ATOM 529 C CA . GLN A 1 68 ? 40.361 -2.273 -56.476 1.00 36.50 68 GLN A CA 1
ATOM 530 C C . GLN A 1 68 ? 39.564 -1.112 -55.859 1.00 36.50 68 GLN A C 1
ATOM 5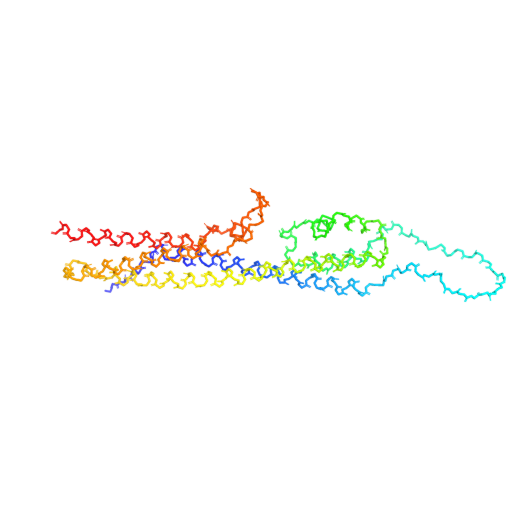32 O O . GLN A 1 68 ? 39.171 -1.136 -54.702 1.00 36.50 68 GLN A O 1
ATOM 537 N N . SER A 1 69 ? 39.334 -0.107 -56.708 1.00 35.25 69 SER A N 1
ATOM 538 C CA . SER A 1 69 ? 38.159 0.763 -56.802 1.00 35.25 69 SER A CA 1
ATOM 539 C C . SER A 1 69 ? 37.419 1.130 -55.510 1.00 35.25 69 SER A C 1
ATOM 541 O O . SER A 1 69 ? 36.562 0.398 -55.021 1.00 35.25 69 SER A O 1
ATOM 543 N N . THR A 1 70 ? 37.650 2.363 -55.063 1.00 37.88 70 THR A N 1
ATOM 544 C CA . THR A 1 70 ? 36.790 3.115 -54.148 1.00 37.88 70 THR A CA 1
ATOM 545 C C . THR A 1 70 ? 35.364 3.203 -54.706 1.00 37.88 70 THR A C 1
ATOM 547 O O . THR A 1 70 ? 35.024 4.129 -55.438 1.00 37.88 70 THR A O 1
ATOM 550 N N . ILE A 1 71 ? 34.515 2.239 -54.358 1.00 38.25 71 ILE A N 1
ATOM 551 C CA . ILE A 1 71 ? 33.065 2.414 -54.351 1.00 38.25 71 ILE A CA 1
ATOM 552 C C . ILE A 1 71 ? 32.716 2.687 -52.895 1.00 38.25 71 ILE A C 1
ATOM 554 O O . ILE A 1 71 ? 32.609 1.774 -52.084 1.00 38.25 71 ILE A O 1
ATOM 558 N N . VAL A 1 72 ? 32.606 3.970 -52.556 1.00 39.75 72 VAL A N 1
ATOM 559 C CA . VAL A 1 72 ? 31.932 4.386 -51.327 1.00 39.75 72 VAL A CA 1
ATOM 560 C C . VAL A 1 72 ? 30.467 3.991 -51.521 1.00 39.75 72 VAL A C 1
ATOM 562 O O . VAL A 1 72 ? 29.833 4.547 -52.422 1.00 39.75 72 VAL A O 1
ATOM 565 N N . PRO A 1 73 ? 29.886 3.057 -50.746 1.00 34.06 73 PRO A N 1
ATOM 566 C CA . PRO A 1 73 ? 28.445 3.013 -50.671 1.00 34.06 73 PRO A CA 1
ATOM 567 C C . PRO A 1 73 ? 28.068 4.282 -49.918 1.00 34.06 73 PRO A C 1
ATOM 569 O O . PRO A 1 73 ? 28.282 4.399 -48.711 1.00 34.06 73 PRO A O 1
ATOM 572 N N . THR A 1 74 ? 27.564 5.274 -50.645 1.00 36.84 74 THR A N 1
ATOM 573 C CA . THR A 1 74 ? 26.757 6.330 -50.050 1.00 36.84 74 THR A CA 1
ATOM 574 C C . THR A 1 74 ? 25.548 5.630 -49.443 1.00 36.84 74 THR A C 1
ATOM 576 O O . THR A 1 74 ? 24.532 5.436 -50.106 1.00 36.84 74 THR A O 1
ATOM 579 N N . ILE A 1 75 ? 25.682 5.180 -48.192 1.00 43.91 75 ILE A N 1
ATOM 580 C CA . ILE A 1 75 ? 24.533 4.921 -47.338 1.00 43.91 75 ILE A CA 1
ATOM 581 C C . ILE A 1 75 ? 23.873 6.285 -47.226 1.00 43.91 75 ILE A C 1
ATOM 583 O O . ILE A 1 75 ? 24.388 7.189 -46.566 1.00 43.91 75 ILE A O 1
ATOM 587 N N . GLY A 1 76 ? 22.807 6.460 -48.003 1.00 34.91 76 GLY A N 1
ATOM 588 C CA . GLY A 1 76 ? 21.918 7.593 -47.891 1.00 34.91 76 GLY A CA 1
ATOM 589 C C . GLY A 1 76 ? 21.416 7.612 -46.461 1.00 34.91 76 GLY A C 1
ATOM 590 O O . GLY A 1 76 ? 20.541 6.836 -46.092 1.00 34.91 76 GLY A O 1
ATOM 591 N N . TYR A 1 77 ? 22.022 8.467 -45.645 1.00 39.16 77 TYR A N 1
ATOM 592 C CA . TYR A 1 77 ? 21.424 8.920 -44.408 1.00 39.16 77 TYR A CA 1
ATOM 593 C C . TYR A 1 77 ? 20.208 9.745 -44.818 1.00 39.16 77 TYR A C 1
ATOM 595 O O . TYR A 1 77 ? 20.284 10.965 -44.964 1.00 39.16 77 TYR A O 1
ATOM 603 N N . ASP A 1 78 ? 19.092 9.058 -45.054 1.00 35.22 78 ASP A N 1
ATOM 604 C CA . ASP A 1 78 ? 17.781 9.666 -44.926 1.00 35.22 78 ASP A CA 1
ATOM 605 C C . ASP A 1 78 ? 17.719 10.217 -43.504 1.00 35.22 78 ASP A C 1
ATOM 607 O O . ASP A 1 78 ? 17.578 9.485 -42.525 1.00 35.22 78 ASP A O 1
ATOM 611 N N . ALA A 1 79 ? 17.909 11.529 -43.392 1.00 41.16 79 ALA A N 1
ATOM 612 C CA . ALA A 1 79 ? 17.958 12.285 -42.152 1.00 41.16 79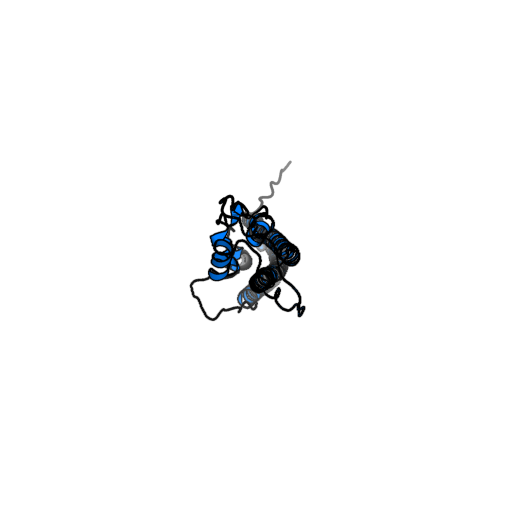 ALA A CA 1
ATOM 613 C C . ALA A 1 79 ? 16.563 12.424 -41.513 1.00 41.16 79 ALA A C 1
ATOM 615 O O . ALA A 1 79 ? 16.138 13.512 -41.127 1.00 41.16 79 ALA A O 1
ATOM 616 N N . LYS A 1 80 ? 15.844 11.309 -41.361 1.00 45.94 80 LYS A N 1
ATOM 617 C CA . LYS A 1 80 ? 14.957 11.130 -40.216 1.00 45.94 80 LYS A CA 1
ATOM 618 C C . LYS A 1 80 ? 15.883 10.797 -39.058 1.00 45.94 80 LYS A C 1
ATOM 620 O O . LYS A 1 80 ? 16.588 9.800 -39.129 1.00 45.94 80 LYS A O 1
ATOM 625 N N . ARG A 1 81 ? 15.934 11.662 -38.041 1.00 52.50 81 ARG A N 1
ATOM 626 C CA . ARG A 1 81 ? 16.609 11.410 -36.754 1.00 52.50 81 ARG A CA 1
ATOM 627 C C . ARG A 1 81 ? 16.378 9.940 -36.378 1.00 52.50 81 ARG A C 1
ATOM 629 O O . ARG A 1 81 ? 15.247 9.588 -36.054 1.00 52.50 81 ARG A O 1
ATOM 636 N N . SER A 1 82 ? 17.381 9.078 -36.537 1.00 64.25 82 SER A N 1
ATOM 637 C CA . SER A 1 82 ? 17.206 7.660 -36.251 1.00 64.25 82 SER A CA 1
ATOM 638 C C . SER A 1 82 ? 17.052 7.527 -34.744 1.00 64.25 82 SER A C 1
ATOM 640 O O . SER A 1 82 ? 17.949 7.882 -33.983 1.00 64.25 82 SER A O 1
ATOM 642 N N . VAL A 1 83 ? 15.854 7.129 -34.325 1.00 78.50 83 VAL A N 1
ATOM 643 C CA . VAL A 1 83 ? 15.523 6.866 -32.928 1.00 78.50 83 VAL A CA 1
ATOM 644 C C . VAL A 1 83 ? 16.419 5.720 -32.465 1.00 78.50 83 VAL A C 1
ATOM 646 O O . VAL A 1 83 ? 16.587 4.735 -33.183 1.00 78.50 83 VAL A O 1
ATOM 649 N N . SER A 1 84 ? 17.057 5.864 -31.303 1.00 87.31 84 SER A N 1
ATOM 650 C CA . SER A 1 84 ? 17.909 4.799 -30.772 1.00 87.31 84 SER A CA 1
ATOM 651 C C . SER A 1 84 ? 17.073 3.525 -30.564 1.00 87.31 84 SER A C 1
ATOM 653 O O . SER A 1 84 ? 15.998 3.620 -29.970 1.00 87.31 84 SER A O 1
ATOM 655 N N . PRO A 1 85 ? 17.549 2.320 -30.934 1.00 91.62 85 PRO A N 1
ATOM 656 C CA . PRO A 1 85 ? 16.802 1.083 -30.684 1.00 91.62 85 PRO A CA 1
ATOM 657 C C . PRO A 1 85 ? 16.460 0.860 -29.201 1.00 91.62 85 PRO A C 1
ATOM 659 O O . PRO A 1 85 ? 15.445 0.252 -28.875 1.00 91.62 85 PRO A O 1
ATOM 662 N N . ILE A 1 86 ? 17.281 1.373 -28.274 1.00 93.56 86 ILE A N 1
ATOM 663 C CA . ILE A 1 86 ? 16.970 1.335 -26.835 1.00 93.56 86 ILE A CA 1
ATOM 664 C C . ILE A 1 86 ? 15.788 2.256 -26.506 1.00 93.56 86 ILE A C 1
ATOM 666 O O . ILE A 1 86 ? 14.952 1.887 -25.683 1.00 93.56 86 ILE A O 1
ATOM 670 N N . GLN A 1 87 ? 15.705 3.426 -27.146 1.00 94.12 87 GLN A N 1
ATOM 671 C CA . GLN A 1 87 ? 14.586 4.352 -26.975 1.00 94.12 87 GLN A CA 1
ATOM 672 C C . GLN A 1 87 ? 13.281 3.719 -27.471 1.00 94.12 87 GLN A C 1
ATOM 674 O O . GLN A 1 87 ? 12.291 3.765 -26.751 1.00 94.12 87 GLN A O 1
ATOM 679 N N . GLU A 1 88 ? 13.279 3.079 -28.644 1.00 93.81 88 GLU A N 1
ATOM 680 C CA . GLU A 1 88 ? 12.096 2.362 -29.151 1.00 93.81 88 GLU A CA 1
ATOM 681 C C . GLU A 1 88 ? 11.650 1.262 -28.183 1.00 93.81 88 GLU A C 1
ATOM 683 O O . GLU A 1 88 ? 10.481 1.171 -27.822 1.00 93.81 88 GLU A O 1
ATOM 688 N N . VAL A 1 89 ? 12.599 0.471 -27.674 1.00 96.44 89 VAL A N 1
ATOM 689 C CA . VAL A 1 89 ? 12.291 -0.564 -26.683 1.00 96.44 89 VAL A CA 1
ATOM 690 C C . VAL A 1 89 ? 11.728 0.035 -25.390 1.00 96.44 89 VAL A C 1
ATOM 692 O O . VAL A 1 89 ? 10.849 -0.585 -24.796 1.00 96.44 89 VAL A O 1
ATOM 695 N N . TYR A 1 90 ? 12.199 1.206 -24.949 1.00 95.75 90 TYR A N 1
ATOM 696 C CA . TYR A 1 90 ? 11.664 1.901 -23.770 1.00 95.75 90 TYR A CA 1
ATOM 697 C C . TYR A 1 90 ? 10.215 2.349 -23.984 1.00 95.75 90 TYR A C 1
ATOM 699 O O . TYR A 1 90 ? 9.361 2.053 -23.148 1.00 95.75 90 TYR A O 1
ATOM 707 N N . LEU A 1 91 ? 9.942 2.986 -25.129 1.00 95.50 91 LEU A N 1
ATOM 708 C CA . LEU A 1 91 ? 8.601 3.418 -25.531 1.00 95.50 91 LEU A CA 1
ATOM 709 C C . LEU A 1 91 ? 7.622 2.240 -25.560 1.00 95.50 91 LEU A C 1
ATOM 711 O O . LEU A 1 91 ? 6.547 2.320 -24.983 1.00 95.50 91 LEU A O 1
ATOM 715 N N . ASP A 1 92 ? 8.030 1.120 -26.156 1.00 97.00 92 ASP A N 1
ATOM 716 C CA . ASP A 1 92 ? 7.185 -0.067 -26.318 1.00 97.00 92 ASP A CA 1
ATOM 717 C C . ASP A 1 92 ? 7.042 -0.930 -25.049 1.00 97.00 92 ASP A C 1
ATOM 719 O O . ASP A 1 92 ? 6.450 -2.013 -25.102 1.00 97.00 92 ASP A O 1
ATOM 723 N N . THR A 1 93 ? 7.681 -0.562 -23.935 1.00 97.69 93 THR A N 1
ATOM 724 C CA . THR A 1 93 ? 7.629 -1.362 -22.701 1.00 97.69 93 THR A CA 1
ATOM 725 C C . THR A 1 93 ? 7.274 -0.515 -21.495 1.00 97.69 93 THR A C 1
ATOM 727 O O . THR A 1 93 ? 6.161 -0.622 -21.003 1.00 97.69 93 THR A O 1
ATOM 730 N N . VAL A 1 94 ? 8.194 0.325 -21.023 1.00 95.81 94 VAL A N 1
ATOM 731 C CA . VAL A 1 94 ? 8.013 1.116 -19.799 1.00 95.81 94 VAL A CA 1
ATOM 732 C C . VAL A 1 94 ? 6.941 2.183 -19.991 1.00 95.81 94 VAL A C 1
ATOM 734 O O . VAL A 1 94 ? 6.087 2.321 -19.131 1.00 95.81 94 VAL A O 1
ATOM 737 N N . MET A 1 95 ? 6.928 2.876 -21.133 1.00 95.88 95 MET A N 1
ATOM 738 C CA . MET A 1 95 ? 5.887 3.877 -21.423 1.00 95.88 95 MET A CA 1
ATOM 739 C C . MET A 1 95 ? 4.608 3.282 -22.023 1.00 95.88 95 MET A C 1
ATOM 741 O O . MET A 1 95 ? 3.645 4.003 -22.242 1.00 95.88 95 MET A O 1
ATOM 745 N N . ALA A 1 96 ? 4.596 1.979 -22.316 1.00 95.88 96 ALA A N 1
ATOM 746 C CA . ALA A 1 96 ? 3.440 1.292 -22.887 1.00 95.88 96 ALA A CA 1
ATOM 747 C C . ALA A 1 96 ? 2.535 0.650 -21.821 1.00 95.88 96 ALA A C 1
ATOM 749 O O . ALA A 1 96 ? 1.579 -0.040 -22.180 1.00 95.88 96 ALA A O 1
ATOM 750 N N . VAL A 1 97 ? 2.843 0.823 -20.529 1.00 95.44 97 VAL A N 1
ATOM 751 C CA . VAL A 1 97 ? 1.950 0.387 -19.445 1.00 95.44 97 VAL A CA 1
ATOM 752 C C . VAL A 1 97 ? 0.671 1.220 -19.467 1.00 95.44 97 VAL A C 1
ATOM 754 O O . VAL A 1 97 ? 0.705 2.410 -19.778 1.00 95.44 97 VAL A O 1
ATOM 757 N N . ALA A 1 98 ? -0.467 0.587 -19.175 1.00 94.06 98 ALA A N 1
ATOM 758 C CA . ALA A 1 98 ? -1.782 1.190 -19.389 1.00 94.06 98 ALA A CA 1
ATOM 759 C C . ALA A 1 98 ? -1.990 2.481 -18.581 1.00 94.06 98 ALA A C 1
ATOM 761 O O . ALA A 1 98 ? -2.645 3.400 -19.063 1.00 94.06 98 ALA A O 1
ATOM 762 N N . HIS A 1 99 ? -1.397 2.552 -17.387 1.00 90.88 99 HIS A N 1
ATOM 763 C CA . HIS A 1 99 ? -1.499 3.685 -16.470 1.00 90.88 99 HIS A CA 1
ATOM 764 C C . HIS A 1 99 ? -0.506 4.821 -16.754 1.00 90.88 99 HIS A C 1
ATOM 766 O O . HIS A 1 99 ? -0.592 5.864 -16.119 1.00 90.88 99 HIS A O 1
ATOM 772 N N . TYR A 1 100 ? 0.432 4.666 -17.700 1.00 90.94 100 TYR A N 1
ATOM 773 C CA . TYR A 1 100 ? 1.546 5.612 -17.857 1.00 90.94 100 TYR A CA 1
ATOM 774 C C . TYR A 1 100 ? 1.091 7.057 -18.118 1.00 90.94 100 TYR A C 1
ATOM 776 O O . TYR A 1 100 ? 1.589 7.998 -17.498 1.00 90.94 100 TYR A O 1
ATOM 784 N N . ASP A 1 101 ? 0.158 7.237 -19.055 1.00 89.38 101 ASP A N 1
ATOM 785 C CA . ASP A 1 101 ? -0.303 8.566 -19.470 1.00 89.38 101 ASP A CA 1
ATOM 786 C C . ASP A 1 101 ? -1.129 9.267 -18.380 1.00 89.38 101 ASP A C 1
ATOM 788 O O . ASP A 1 101 ? -1.130 10.495 -18.316 1.00 89.38 101 ASP A O 1
ATOM 792 N N . GLU A 1 102 ? -1.825 8.497 -17.541 1.00 89.25 102 GLU A N 1
ATOM 793 C CA . GLU A 1 102 ? -2.649 9.009 -16.442 1.00 89.25 102 GLU A CA 1
ATOM 794 C C . GLU A 1 102 ? -1.797 9.367 -15.218 1.00 89.25 102 GLU A C 1
ATOM 796 O O . GLU A 1 102 ? -1.948 10.459 -14.674 1.00 89.25 102 GLU A O 1
ATOM 801 N N . GLU A 1 103 ? -0.865 8.488 -14.839 1.00 85.88 103 GLU A N 1
ATOM 802 C CA . GLU A 1 103 ? -0.038 8.641 -13.634 1.00 85.88 103 GLU A CA 1
ATOM 803 C C . GLU A 1 103 ? 1.138 9.607 -13.830 1.00 85.88 103 GLU A C 1
ATOM 805 O O . GLU A 1 103 ? 1.490 10.368 -12.928 1.00 85.88 103 GLU A O 1
ATOM 810 N N . TYR A 1 104 ? 1.761 9.595 -15.013 1.00 88.81 104 TYR A N 1
ATOM 811 C CA . TYR A 1 104 ? 2.979 10.364 -15.277 1.00 88.81 104 TYR A CA 1
ATOM 812 C C . TYR A 1 104 ? 2.782 11.395 -16.384 1.00 88.81 104 TYR A C 1
ATOM 814 O O . TYR A 1 104 ? 3.104 12.570 -16.209 1.00 88.81 104 TYR A O 1
ATOM 822 N N . GLY A 1 105 ? 2.309 10.961 -17.558 1.00 87.31 105 GLY A N 1
ATOM 823 C CA . GLY A 1 105 ? 2.139 11.830 -18.731 1.00 87.31 105 GLY A CA 1
ATOM 824 C C . GLY A 1 105 ? 3.435 12.492 -19.239 1.00 87.31 105 GLY A C 1
ATOM 825 O O . GLY A 1 105 ? 3.392 13.388 -20.086 1.00 87.31 105 GLY A O 1
ATOM 826 N N . GLU A 1 106 ? 4.597 12.073 -18.729 1.00 90.88 106 GLU A N 1
ATOM 827 C CA . GLU A 1 106 ? 5.903 12.632 -19.071 1.00 90.88 106 GLU A CA 1
ATOM 828 C C . GLU A 1 106 ? 6.363 12.175 -20.460 1.00 90.88 106 GLU A C 1
ATOM 830 O O . GLU A 1 106 ? 6.200 11.017 -20.862 1.00 90.88 106 GLU A O 1
ATOM 835 N N . GLY A 1 107 ? 7.046 13.065 -21.184 1.00 91.31 107 GLY A N 1
ATOM 836 C CA . GLY A 1 107 ? 7.716 12.694 -22.429 1.00 91.31 107 GLY A CA 1
ATOM 837 C C . GLY A 1 107 ? 8.896 11.744 -22.185 1.00 91.31 107 GLY A C 1
ATOM 838 O O . GLY A 1 107 ? 9.543 11.788 -21.143 1.00 91.31 107 GLY A O 1
ATOM 839 N N . TRP A 1 108 ? 9.257 10.934 -23.189 1.00 92.44 108 TRP A N 1
ATOM 840 C CA . TRP A 1 108 ? 10.286 9.886 -23.044 1.00 92.44 108 TRP A CA 1
ATOM 841 C C . TRP A 1 108 ? 11.621 10.368 -22.466 1.00 92.44 108 TRP A C 1
ATOM 843 O O . TRP A 1 108 ? 12.286 9.631 -21.745 1.00 92.44 108 TRP A O 1
ATOM 853 N N . PHE A 1 109 ? 12.040 11.590 -22.798 1.00 93.31 109 PHE A N 1
ATOM 854 C CA . PHE A 1 109 ? 13.316 12.125 -22.332 1.00 93.31 109 PHE A CA 1
ATOM 855 C C . PHE A 1 109 ? 13.291 12.397 -20.826 1.00 93.31 109 PHE A C 1
ATOM 857 O O . PHE A 1 109 ? 14.262 12.089 -20.140 1.00 93.31 109 PHE A O 1
ATOM 864 N N . GLU A 1 110 ? 12.188 12.960 -20.335 1.00 93.94 110 GLU A N 1
ATOM 865 C CA . GLU A 1 110 ? 11.973 13.254 -18.919 1.00 93.94 110 GLU A CA 1
ATOM 866 C C . GLU A 1 110 ? 11.849 11.954 -18.128 1.00 93.94 110 GLU A C 1
ATOM 868 O O . GLU A 1 110 ? 12.645 11.729 -17.223 1.00 93.94 110 GLU A O 1
ATOM 873 N N . SER A 1 111 ? 11.021 11.025 -18.609 1.00 92.75 111 SER A N 1
ATOM 874 C CA . SER A 1 111 ? 10.865 9.689 -18.028 1.00 92.75 111 SER A CA 1
ATOM 875 C C . SER A 1 111 ? 12.196 8.951 -17.866 1.00 92.75 111 SER A C 1
ATOM 877 O O . SER A 1 111 ? 12.547 8.497 -16.781 1.00 92.75 111 SER A O 1
ATOM 879 N N . VAL A 1 112 ? 13.012 8.882 -18.926 1.00 93.12 112 VAL A N 1
ATOM 880 C CA . VAL A 1 112 ? 14.331 8.228 -18.868 1.00 93.12 112 VAL A CA 1
ATOM 881 C C . VAL A 1 112 ? 15.287 8.964 -17.921 1.00 93.12 112 VAL A C 1
ATOM 883 O O . VAL A 1 112 ? 16.100 8.325 -17.242 1.00 93.12 112 VAL A O 1
ATOM 886 N N . ALA A 1 113 ? 15.219 10.296 -17.875 1.00 93.38 113 ALA A N 1
ATOM 887 C CA . ALA A 1 113 ? 16.046 11.093 -16.979 1.00 93.38 113 ALA A CA 1
ATOM 888 C C . ALA A 1 113 ? 15.677 10.862 -15.506 1.00 93.38 113 ALA A C 1
ATOM 890 O O . ALA A 1 113 ? 16.582 10.738 -14.678 1.00 93.38 113 ALA A O 1
ATOM 891 N N . THR A 1 114 ? 14.382 10.752 -15.209 1.00 91.31 114 THR A N 1
ATOM 892 C CA . THR A 1 114 ? 13.833 10.448 -13.883 1.00 91.31 114 THR A CA 1
ATOM 893 C C . THR A 1 114 ? 14.162 9.016 -13.460 1.00 91.31 114 THR A C 1
ATOM 895 O O . THR A 1 114 ? 14.690 8.796 -12.370 1.00 91.31 114 THR A O 1
ATOM 898 N N . GLU A 1 115 ? 13.926 8.036 -14.334 1.00 92.00 115 GLU A N 1
ATOM 899 C CA . GLU A 1 115 ? 14.074 6.612 -14.013 1.00 92.00 115 GLU A CA 1
ATOM 900 C C . GLU A 1 115 ? 15.529 6.147 -13.934 1.00 92.00 115 GLU A C 1
ATOM 902 O O . GLU A 1 115 ? 15.882 5.290 -13.114 1.00 92.00 115 GLU A O 1
ATOM 907 N N . PHE A 1 116 ? 16.397 6.670 -14.804 1.00 93.19 116 PHE A N 1
ATOM 908 C CA . PHE A 1 116 ? 17.776 6.197 -14.913 1.00 93.19 116 PHE A CA 1
ATOM 909 C C . PHE A 1 116 ? 18.796 7.258 -14.522 1.00 93.19 116 PHE A C 1
ATOM 911 O O . PHE A 1 116 ? 19.607 6.996 -13.626 1.00 93.19 116 PHE A O 1
ATOM 918 N N . ASN A 1 117 ? 18.811 8.376 -15.252 1.00 92.69 117 ASN A N 1
ATOM 919 C CA . ASN A 1 117 ? 19.525 9.633 -14.992 1.00 92.69 117 ASN A CA 1
ATOM 920 C C . ASN A 1 117 ? 19.559 10.499 -16.275 1.00 92.69 117 ASN A C 1
ATOM 922 O O . ASN A 1 117 ? 19.436 9.969 -17.389 1.00 92.69 117 ASN A O 1
ATOM 926 N N . PRO A 1 118 ? 19.787 11.821 -16.152 1.00 93.38 118 PRO A N 1
ATOM 927 C CA . PRO A 1 118 ? 19.880 12.726 -17.301 1.00 93.38 118 PRO A CA 1
ATOM 928 C C . PRO A 1 118 ? 20.981 12.371 -18.316 1.00 93.38 118 PRO A C 1
ATOM 930 O O . PRO A 1 118 ? 20.832 12.646 -19.513 1.00 93.38 118 PRO A O 1
ATOM 933 N N . GLU A 1 119 ? 22.086 11.758 -17.880 1.00 93.75 119 GLU A N 1
ATOM 934 C CA . GLU A 1 119 ? 23.199 11.380 -18.757 1.00 93.75 119 GLU A CA 1
ATOM 935 C C . GLU A 1 119 ? 22.800 10.266 -19.738 1.00 93.75 119 GLU A C 1
ATOM 937 O O . GLU A 1 119 ? 23.116 10.343 -20.927 1.00 93.75 119 GLU A O 1
ATOM 942 N N . LEU A 1 120 ? 22.059 9.258 -19.272 1.00 92.69 120 LEU A N 1
ATOM 943 C CA . LEU A 1 120 ? 21.543 8.171 -20.105 1.00 92.69 120 LEU A CA 1
ATOM 944 C C . LEU A 1 120 ? 20.449 8.652 -21.061 1.00 92.69 120 LEU A C 1
ATOM 946 O O . LEU A 1 120 ? 20.439 8.235 -22.221 1.00 92.69 120 LEU A O 1
ATOM 950 N N . ALA A 1 121 ? 19.583 9.568 -20.620 1.00 92.75 121 ALA A N 1
ATOM 951 C CA . ALA A 1 121 ? 18.606 10.213 -21.499 1.00 92.75 121 ALA A CA 1
ATOM 952 C C . ALA A 1 121 ? 19.297 10.982 -22.639 1.00 92.75 121 ALA A C 1
ATOM 954 O O . ALA A 1 121 ? 18.915 10.875 -23.807 1.00 92.75 121 ALA A O 1
ATOM 955 N N . SER A 1 122 ? 20.367 11.714 -22.312 1.00 91.62 122 SER A N 1
ATOM 956 C CA . SER A 1 122 ? 21.173 12.450 -23.293 1.00 91.62 122 SER A CA 1
ATOM 957 C C . SER A 1 122 ? 21.880 11.508 -24.272 1.00 91.62 122 SER A C 1
ATOM 959 O O . SER A 1 122 ? 21.831 11.733 -25.480 1.00 91.62 122 SER A O 1
ATOM 961 N N . ALA A 1 123 ? 22.438 10.394 -23.787 1.00 89.75 123 ALA A N 1
ATOM 962 C CA . ALA A 1 123 ? 23.107 9.404 -24.631 1.00 89.75 123 ALA A CA 1
ATOM 963 C C . ALA A 1 123 ? 22.190 8.804 -25.717 1.00 89.75 123 ALA A C 1
ATOM 965 O O . ALA A 1 123 ? 22.665 8.530 -26.822 1.00 89.75 123 ALA A O 1
ATOM 966 N N . LEU A 1 124 ? 20.886 8.643 -25.446 1.00 87.69 124 LEU A N 1
ATOM 967 C CA . LEU A 1 124 ? 19.908 8.178 -26.444 1.00 87.69 124 LEU A CA 1
ATOM 968 C C . LEU A 1 124 ? 19.639 9.197 -27.553 1.00 87.69 124 LEU A C 1
ATOM 970 O O . LEU A 1 124 ? 19.294 8.802 -28.663 1.00 87.69 124 LEU A O 1
ATOM 974 N N . ARG A 1 125 ? 19.804 10.498 -27.283 1.00 86.50 125 ARG A N 1
ATOM 975 C CA . ARG A 1 125 ? 19.668 11.539 -28.315 1.00 86.50 125 ARG A CA 1
ATOM 976 C C . ARG A 1 125 ? 20.859 11.578 -29.264 1.00 86.50 125 ARG A C 1
ATOM 978 O O . ARG A 1 125 ? 20.682 11.913 -30.435 1.00 86.50 125 ARG A O 1
ATOM 985 N N . ASP A 1 126 ? 22.042 11.274 -28.742 1.00 82.69 126 ASP A N 1
ATOM 986 C CA . ASP A 1 126 ? 23.310 11.461 -29.450 1.00 82.69 126 ASP A CA 1
ATOM 987 C C . ASP A 1 126 ? 23.782 10.184 -30.165 1.00 82.69 126 ASP A C 1
ATOM 989 O O . ASP A 1 126 ? 24.663 10.244 -31.024 1.00 82.69 126 ASP A O 1
ATOM 993 N N . THR A 1 127 ? 23.180 9.029 -29.852 1.00 77.06 127 THR A N 1
ATOM 994 C CA . THR A 1 127 ? 23.607 7.720 -30.364 1.00 77.06 127 THR A CA 1
ATOM 995 C C . THR A 1 127 ? 22.499 7.034 -31.160 1.00 77.06 127 THR A C 1
ATOM 997 O O . THR A 1 127 ? 21.481 6.628 -30.608 1.00 77.06 127 THR A O 1
ATOM 1000 N N . SER A 1 128 ? 22.729 6.827 -32.458 1.00 76.50 128 SER A N 1
ATOM 1001 C CA . SER A 1 128 ? 21.818 6.076 -33.338 1.00 76.50 128 SER A CA 1
ATOM 1002 C C . SER A 1 128 ? 21.985 4.552 -33.248 1.00 76.50 128 SER A C 1
ATOM 1004 O O . SER A 1 128 ? 21.087 3.809 -33.630 1.00 76.50 128 SER A O 1
ATOM 1006 N N . GLY A 1 129 ? 23.129 4.075 -32.748 1.00 80.31 129 GLY A N 1
ATOM 1007 C CA . GLY A 1 129 ? 23.423 2.656 -32.530 1.00 80.31 129 GLY A CA 1
ATOM 1008 C C . GLY A 1 129 ? 23.348 2.232 -31.061 1.00 80.31 129 GLY A C 1
ATOM 1009 O O . GLY A 1 129 ? 23.005 3.019 -30.181 1.00 80.31 129 GLY A O 1
ATOM 1010 N N . VAL A 1 130 ? 23.726 0.981 -30.785 1.00 84.81 130 VAL A N 1
ATOM 1011 C CA . VAL A 1 130 ? 23.755 0.413 -29.427 1.00 84.81 130 VAL A CA 1
ATOM 1012 C C . VAL A 1 130 ? 25.189 0.008 -29.059 1.00 84.81 130 VAL A C 1
ATOM 1014 O O . VAL A 1 130 ? 25.570 -1.151 -29.231 1.00 84.81 130 VAL A O 1
ATOM 1017 N N . PRO A 1 131 ? 26.035 0.938 -28.578 1.00 88.94 131 PRO A N 1
ATOM 1018 C CA . PRO A 1 131 ? 27.335 0.580 -28.024 1.00 88.94 131 PRO A CA 1
ATOM 1019 C C . PRO A 1 131 ? 27.173 -0.380 -26.841 1.00 88.94 131 PRO A C 1
ATOM 1021 O O . PRO A 1 131 ? 26.303 -0.178 -25.989 1.00 88.94 131 PRO A O 1
ATOM 1024 N N . GLU A 1 132 ? 28.037 -1.395 -26.743 1.00 90.25 132 GLU A N 1
ATOM 1025 C CA . GLU A 1 132 ? 27.932 -2.413 -25.684 1.00 90.25 132 GLU A CA 1
ATOM 1026 C C . GLU A 1 132 ? 27.992 -1.797 -24.275 1.00 90.25 132 GLU A C 1
ATOM 1028 O O . GLU A 1 132 ? 27.216 -2.172 -23.398 1.00 90.25 132 GLU A O 1
ATOM 1033 N N . TYR A 1 133 ? 28.844 -0.788 -24.055 1.00 90.50 133 TYR A N 1
ATOM 1034 C CA . TYR A 1 133 ? 28.918 -0.114 -22.754 1.00 90.50 133 TYR A CA 1
ATOM 1035 C C . TYR A 1 133 ? 27.590 0.565 -22.380 1.00 90.50 133 TYR A C 1
ATOM 1037 O O . TYR A 1 133 ? 27.159 0.481 -21.229 1.00 90.50 133 TYR A O 1
ATOM 1045 N N . LEU A 1 134 ? 26.921 1.203 -23.348 1.00 90.69 134 LEU A N 1
ATOM 1046 C CA . LEU A 1 134 ? 25.666 1.917 -23.133 1.00 90.69 134 LEU A CA 1
ATOM 1047 C C . LEU A 1 134 ? 24.543 0.920 -22.837 1.00 90.69 134 LEU A C 1
ATOM 1049 O O . LEU A 1 134 ? 23.805 1.079 -21.865 1.00 90.69 134 LEU A O 1
ATOM 1053 N N . LYS A 1 135 ? 24.489 -0.176 -23.602 1.00 94.25 135 LYS A N 1
ATOM 1054 C CA . LYS A 1 135 ? 23.589 -1.310 -23.357 1.00 94.25 135 LYS A CA 1
ATOM 1055 C C . LYS A 1 135 ? 23.714 -1.836 -21.923 1.00 94.25 135 LYS A C 1
ATOM 1057 O O . LYS A 1 135 ? 22.702 -1.993 -21.240 1.00 94.25 135 LYS A O 1
ATOM 1062 N N . GLN A 1 136 ? 24.934 -2.053 -21.427 1.00 95.62 136 GLN A N 1
ATOM 1063 C CA . GLN A 1 136 ? 25.156 -2.517 -20.050 1.00 95.62 136 GLN A CA 1
ATOM 1064 C C . GLN A 1 136 ? 24.721 -1.494 -18.988 1.00 95.62 136 GLN A C 1
ATOM 1066 O O . GLN A 1 136 ? 24.174 -1.883 -17.946 1.00 95.62 136 GLN A O 1
ATOM 1071 N N . GLN A 1 137 ? 24.907 -0.194 -19.243 1.00 95.75 137 GLN A N 1
ATOM 1072 C CA . GLN A 1 137 ? 24.428 0.858 -18.341 1.00 95.75 137 GLN A CA 1
ATOM 1073 C C . GLN A 1 137 ? 22.897 0.856 -18.235 1.00 95.75 137 GLN A C 1
ATOM 1075 O O . GLN A 1 137 ? 22.379 0.824 -17.117 1.00 95.75 137 GLN A O 1
ATOM 1080 N N . PHE A 1 138 ? 22.175 0.765 -19.358 1.00 95.75 138 PHE A N 1
ATOM 1081 C CA . PHE A 1 138 ? 20.709 0.655 -19.363 1.00 95.75 138 PHE A CA 1
ATOM 1082 C C . PHE A 1 138 ? 20.207 -0.605 -18.655 1.00 95.75 138 PHE A C 1
ATOM 1084 O O . PHE A 1 138 ? 19.281 -0.539 -17.850 1.00 95.75 138 PHE A O 1
ATOM 1091 N N . LEU A 1 139 ? 20.842 -1.760 -18.882 1.00 97.56 139 LEU A N 1
ATOM 1092 C CA . LEU A 1 139 ? 20.468 -3.003 -18.196 1.00 97.56 139 LEU A CA 1
ATOM 1093 C C . LEU A 1 139 ? 20.659 -2.921 -16.678 1.00 97.56 139 LEU A C 1
ATOM 1095 O O . LEU A 1 139 ? 19.880 -3.513 -15.921 1.00 97.56 139 LEU A O 1
ATOM 1099 N N . THR A 1 140 ? 21.692 -2.202 -16.241 1.00 97.56 140 THR A N 1
ATOM 1100 C CA . THR A 1 140 ? 21.972 -1.960 -14.825 1.00 97.56 140 THR A CA 1
ATOM 1101 C C . THR A 1 140 ? 20.967 -0.980 -14.226 1.00 97.56 140 THR A C 1
ATOM 1103 O O . THR A 1 140 ? 20.419 -1.263 -13.161 1.00 97.56 140 THR A O 1
ATOM 1106 N N . ALA A 1 141 ? 20.690 0.134 -14.907 1.00 95.94 141 ALA A N 1
ATOM 1107 C CA . ALA A 1 141 ? 19.723 1.135 -14.466 1.00 95.94 141 ALA A CA 1
ATOM 1108 C C . ALA A 1 141 ? 18.308 0.543 -14.373 1.00 95.94 141 ALA A C 1
ATOM 1110 O O . ALA A 1 141 ? 17.705 0.573 -13.304 1.00 95.94 141 ALA A O 1
ATOM 1111 N N . ALA A 1 142 ? 17.846 -0.152 -15.414 1.00 97.12 142 ALA A N 1
ATOM 1112 C CA . ALA A 1 142 ? 16.548 -0.823 -15.414 1.00 97.12 142 ALA A CA 1
ATOM 1113 C C . ALA A 1 142 ? 16.434 -1.920 -14.349 1.00 97.12 142 ALA A C 1
ATOM 1115 O O . ALA A 1 142 ? 15.367 -2.128 -13.777 1.00 97.12 142 ALA A O 1
ATOM 1116 N N . ARG A 1 143 ? 17.531 -2.627 -14.032 1.00 97.56 143 ARG A N 1
ATOM 1117 C CA . ARG A 1 143 ? 17.534 -3.556 -12.892 1.00 97.56 143 ARG A CA 1
ATOM 1118 C C . ARG A 1 143 ? 17.301 -2.811 -11.576 1.00 97.56 143 ARG A C 1
ATOM 1120 O O . ARG A 1 143 ? 16.532 -3.297 -10.758 1.00 97.56 143 ARG A O 1
ATOM 1127 N N . ARG A 1 144 ? 17.964 -1.669 -11.363 1.00 96.31 144 ARG A N 1
ATOM 1128 C CA . ARG A 1 144 ? 17.793 -0.861 -10.145 1.00 96.31 144 ARG A CA 1
ATOM 1129 C C . ARG A 1 144 ? 16.370 -0.315 -10.034 1.00 96.31 144 ARG A C 1
ATOM 1131 O O . ARG A 1 144 ? 15.790 -0.458 -8.965 1.00 96.31 144 ARG A O 1
ATOM 1138 N N . ALA A 1 145 ? 15.814 0.220 -11.121 1.00 94.38 145 ALA A N 1
ATOM 1139 C CA . ALA A 1 145 ? 14.435 0.712 -11.183 1.00 94.38 145 ALA A CA 1
ATOM 1140 C C . ALA A 1 145 ? 13.428 -0.392 -10.812 1.00 94.38 145 ALA A C 1
ATOM 1142 O O . ALA A 1 145 ? 12.611 -0.228 -9.906 1.00 94.38 145 ALA A O 1
ATOM 1143 N N . ARG A 1 146 ? 13.574 -1.575 -11.419 1.00 97.19 146 ARG A N 1
ATOM 1144 C CA . ARG A 1 146 ? 12.768 -2.763 -11.115 1.00 97.19 146 ARG A CA 1
ATOM 1145 C C . ARG A 1 146 ? 12.922 -3.238 -9.669 1.00 97.19 146 ARG A C 1
ATOM 1147 O O . ARG A 1 146 ? 11.938 -3.544 -9.002 1.00 97.19 146 ARG A O 1
ATOM 1154 N N . ASP A 1 147 ? 14.156 -3.345 -9.177 1.00 95.62 147 ASP A N 1
ATOM 1155 C CA . ASP A 1 147 ? 14.422 -3.803 -7.809 1.00 95.62 147 ASP A CA 1
ATOM 1156 C C . ASP A 1 147 ? 13.935 -2.775 -6.766 1.00 95.62 147 ASP A C 1
ATOM 1158 O O . ASP A 1 147 ? 13.584 -3.166 -5.656 1.00 95.62 147 ASP A O 1
ATOM 1162 N N . SER A 1 148 ? 13.870 -1.484 -7.114 1.00 92.00 148 SER A N 1
ATOM 1163 C CA . SER A 1 148 ? 13.247 -0.443 -6.286 1.00 92.00 148 SER A CA 1
ATOM 1164 C C . SER A 1 148 ? 11.744 -0.682 -6.131 1.00 92.00 148 SER A C 1
ATOM 1166 O O . SER A 1 148 ? 11.265 -0.821 -5.007 1.00 92.00 148 SER A O 1
ATOM 1168 N N . ARG A 1 149 ? 11.025 -0.851 -7.248 1.00 95.00 149 ARG A N 1
ATOM 1169 C CA . ARG A 1 149 ? 9.578 -1.138 -7.271 1.00 95.00 149 ARG A CA 1
ATOM 1170 C C . ARG A 1 149 ? 9.217 -2.381 -6.477 1.00 95.00 149 ARG A C 1
ATOM 1172 O O . ARG A 1 149 ? 8.299 -2.351 -5.672 1.00 95.00 149 ARG A O 1
ATOM 1179 N N . LYS A 1 150 ? 10.024 -3.440 -6.580 1.00 96.00 150 LYS A N 1
ATOM 1180 C CA . LYS A 1 150 ? 9.844 -4.642 -5.751 1.00 96.00 150 LYS A CA 1
ATOM 1181 C C . LYS A 1 150 ? 9.899 -4.380 -4.253 1.00 96.00 150 LYS A C 1
ATOM 1183 O O . LYS A 1 150 ? 9.126 -4.973 -3.515 1.00 96.00 150 LYS A O 1
ATOM 1188 N N . ARG A 1 151 ? 10.784 -3.492 -3.794 1.00 92.75 151 ARG A N 1
ATOM 1189 C CA . ARG A 1 151 ? 10.844 -3.135 -2.368 1.00 92.75 151 ARG A CA 1
ATOM 1190 C C . ARG A 1 151 ? 9.597 -2.375 -1.927 1.00 92.75 151 ARG A C 1
ATOM 1192 O O . ARG A 1 151 ? 9.160 -2.581 -0.799 1.00 92.75 151 ARG A O 1
ATOM 1199 N N . VAL A 1 152 ? 9.054 -1.512 -2.789 1.00 91.06 152 VAL A N 1
ATOM 1200 C CA . VAL A 1 152 ? 7.791 -0.804 -2.524 1.00 91.06 152 VAL A CA 1
ATOM 1201 C C . VAL A 1 152 ? 6.627 -1.794 -2.513 1.00 91.06 152 VAL A C 1
ATOM 1203 O O . VAL A 1 152 ? 5.875 -1.819 -1.549 1.00 91.06 152 VAL A O 1
ATOM 1206 N N . ARG A 1 153 ? 6.554 -2.704 -3.485 1.00 94.88 153 ARG A N 1
ATOM 1207 C CA . ARG A 1 153 ? 5.550 -3.775 -3.542 1.00 94.88 153 ARG A CA 1
ATOM 1208 C C . ARG A 1 153 ? 5.575 -4.653 -2.287 1.00 94.88 153 ARG A C 1
ATOM 1210 O O . ARG A 1 153 ? 4.549 -4.860 -1.655 1.00 94.88 153 ARG A O 1
ATOM 1217 N N . ASP A 1 154 ? 6.755 -5.092 -1.847 1.00 91.56 154 ASP A N 1
ATOM 1218 C CA . ASP A 1 154 ? 6.894 -5.850 -0.592 1.00 91.56 154 ASP A CA 1
ATOM 1219 C C . ASP A 1 154 ? 6.482 -5.022 0.637 1.00 91.56 154 ASP A C 1
ATOM 1221 O O . ASP A 1 154 ? 6.153 -5.564 1.693 1.00 91.56 154 ASP A O 1
ATOM 1225 N N . ARG A 1 155 ? 6.573 -3.692 0.556 1.00 90.69 155 ARG A N 1
ATOM 1226 C CA . ARG A 1 155 ? 6.108 -2.792 1.610 1.00 90.69 155 ARG A CA 1
ATOM 1227 C C . ARG A 1 155 ? 4.585 -2.693 1.631 1.00 90.69 155 ARG A C 1
ATOM 1229 O O . ARG A 1 155 ? 4.044 -2.702 2.733 1.00 90.69 155 ARG A O 1
ATOM 1236 N N . LEU A 1 156 ? 3.923 -2.666 0.473 1.00 93.12 156 LEU A N 1
ATOM 1237 C CA . LEU A 1 156 ? 2.459 -2.726 0.387 1.00 93.12 156 LEU A CA 1
ATOM 1238 C C . LEU A 1 156 ? 1.917 -4.013 1.009 1.00 93.12 156 LEU A C 1
ATOM 1240 O O . LEU A 1 156 ? 1.012 -3.935 1.826 1.00 93.12 156 LEU A O 1
ATOM 1244 N N . ASP A 1 157 ? 2.534 -5.169 0.743 1.00 92.38 157 ASP A N 1
ATOM 1245 C CA . ASP A 1 157 ? 2.107 -6.447 1.346 1.00 92.38 157 ASP A CA 1
ATOM 1246 C C . ASP A 1 157 ? 2.149 -6.421 2.885 1.00 92.38 157 ASP A C 1
ATOM 1248 O O . ASP A 1 157 ? 1.285 -6.976 3.571 1.00 92.38 157 ASP A O 1
ATOM 1252 N N . ARG A 1 158 ? 3.168 -5.765 3.457 1.00 90.19 158 ARG A N 1
ATOM 1253 C CA . ARG A 1 158 ? 3.261 -5.597 4.915 1.00 90.19 158 ARG A CA 1
ATOM 1254 C C . ARG A 1 158 ? 2.211 -4.625 5.434 1.00 90.19 158 ARG A C 1
ATOM 1256 O O . ARG A 1 158 ? 1.659 -4.861 6.501 1.00 90.19 158 ARG A O 1
ATOM 1263 N N . GLU A 1 159 ? 1.966 -3.538 4.712 1.00 91.56 159 GLU A N 1
ATOM 1264 C CA . GLU A 1 159 ? 0.957 -2.549 5.087 1.00 91.56 159 GLU A CA 1
ATOM 1265 C C . GLU A 1 159 ? -0.462 -3.130 5.033 1.00 91.56 159 GLU A C 1
ATOM 1267 O O . GLU A 1 159 ? -1.229 -2.916 5.966 1.00 91.56 159 GLU A O 1
ATOM 1272 N N . GLU A 1 160 ? -0.779 -3.928 4.015 1.00 92.94 160 GLU A N 1
ATOM 1273 C CA . GLU A 1 160 ? -2.037 -4.676 3.912 1.00 92.94 160 GLU A CA 1
ATOM 1274 C C . GLU A 1 160 ? -2.225 -5.608 5.114 1.00 92.94 160 GLU A C 1
ATOM 1276 O O . GLU A 1 160 ? -3.255 -5.560 5.783 1.00 92.94 160 GLU A O 1
ATOM 1281 N N . SER A 1 161 ? -1.189 -6.381 5.462 1.00 91.44 161 SER A N 1
ATOM 1282 C CA . SER A 1 161 ? -1.227 -7.269 6.633 1.00 91.44 161 SER A CA 1
ATOM 1283 C C . SER A 1 161 ? -1.499 -6.495 7.932 1.00 91.44 161 SER A C 1
ATOM 1285 O O . SER A 1 161 ? -2.285 -6.938 8.768 1.00 91.44 161 SER A O 1
ATOM 1287 N N . ILE A 1 162 ? -0.875 -5.321 8.095 1.00 89.88 162 ILE A N 1
ATOM 1288 C CA . ILE A 1 162 ? -1.088 -4.443 9.256 1.00 89.88 162 ILE A CA 1
ATOM 1289 C C . ILE A 1 162 ? -2.518 -3.888 9.270 1.00 89.88 162 ILE A C 1
ATOM 1291 O O . ILE A 1 162 ? -3.130 -3.801 10.337 1.00 89.88 162 ILE A O 1
ATOM 1295 N N . LEU A 1 163 ? -3.053 -3.498 8.112 1.00 91.94 163 LEU A N 1
ATOM 1296 C CA . LEU A 1 163 ? -4.427 -3.017 7.996 1.00 91.94 163 LEU A CA 1
ATOM 1297 C C . LEU A 1 163 ? -5.444 -4.102 8.341 1.00 91.94 163 LEU A C 1
ATOM 1299 O O . LEU A 1 163 ? -6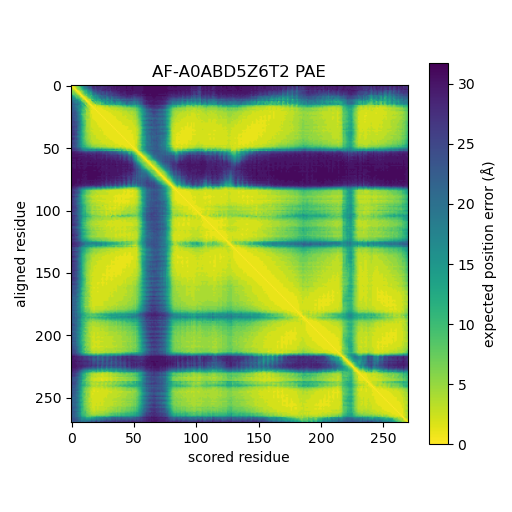.396 -3.821 9.066 1.00 91.94 163 LEU A O 1
ATOM 1303 N N . ASP A 1 164 ? -5.241 -5.327 7.864 1.00 91.88 164 ASP A N 1
ATOM 1304 C CA . ASP A 1 164 ? -6.140 -6.447 8.134 1.00 91.88 164 ASP A CA 1
ATOM 1305 C C . ASP A 1 164 ? -6.127 -6.864 9.607 1.00 91.88 164 ASP A C 1
ATOM 1307 O O . ASP A 1 164 ? -7.192 -7.100 10.193 1.00 91.88 164 ASP A O 1
ATOM 1311 N N . GLU A 1 165 ? -4.946 -6.894 10.230 1.00 92.38 165 GLU A N 1
ATOM 1312 C CA . GLU A 1 165 ? -4.803 -7.135 11.668 1.00 92.38 165 GLU A CA 1
ATOM 1313 C C . GLU A 1 165 ? -5.532 -6.048 12.475 1.00 92.38 165 GLU A C 1
ATOM 1315 O O . GLU A 1 165 ? -6.398 -6.352 13.300 1.00 92.38 165 GLU A O 1
ATOM 1320 N N . ALA A 1 166 ? -5.273 -4.772 12.167 1.00 92.62 166 ALA A N 1
ATOM 1321 C CA . ALA A 1 166 ? -5.915 -3.651 12.846 1.00 92.62 166 ALA A CA 1
ATOM 1322 C C . ALA A 1 166 ? -7.441 -3.649 12.660 1.00 92.62 166 ALA A C 1
ATOM 1324 O O . ALA A 1 166 ? -8.177 -3.465 13.630 1.00 92.62 166 ALA A O 1
ATOM 1325 N N . ALA A 1 167 ? -7.930 -3.887 11.441 1.00 93.31 167 ALA A N 1
ATOM 1326 C CA . ALA A 1 167 ? -9.359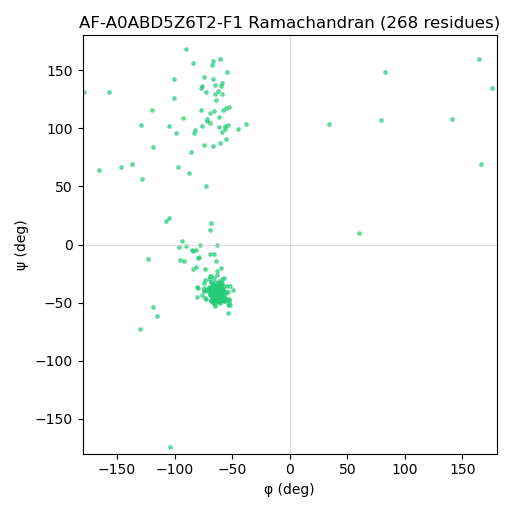 -3.943 11.149 1.00 93.31 167 ALA A CA 1
ATOM 1327 C C . ALA A 1 167 ? -10.050 -5.074 11.924 1.00 93.31 167 ALA A C 1
ATOM 1329 O O . ALA A 1 167 ? -11.134 -4.870 12.473 1.00 93.31 167 ALA A O 1
ATOM 1330 N N . THR A 1 168 ? -9.409 -6.243 12.017 1.00 94.19 168 THR A N 1
ATOM 1331 C CA . THR A 1 168 ? -9.922 -7.389 12.783 1.00 94.19 168 THR A CA 1
ATOM 1332 C C . THR A 1 168 ? -10.025 -7.060 14.270 1.00 94.19 168 THR A C 1
ATOM 1334 O O . THR A 1 168 ? -11.055 -7.314 14.898 1.00 94.19 168 THR A O 1
ATOM 1337 N N . GLU A 1 169 ? -8.986 -6.454 14.845 1.00 95.38 169 GLU A N 1
ATOM 1338 C CA . GLU A 1 169 ? -8.978 -6.086 16.261 1.00 95.38 169 GLU A CA 1
ATOM 1339 C C . GLU A 1 169 ? -9.995 -4.995 16.594 1.00 95.38 169 GLU A C 1
ATOM 1341 O O . GLU A 1 169 ? -10.722 -5.112 17.581 1.00 95.38 169 GLU A O 1
ATOM 1346 N N . ILE A 1 170 ? -10.095 -3.967 15.753 1.00 94.88 170 ILE A N 1
ATOM 1347 C CA . ILE A 1 170 ? -11.062 -2.876 15.915 1.00 94.88 170 ILE A CA 1
ATOM 1348 C C . ILE A 1 170 ? -12.496 -3.408 15.796 1.00 94.88 170 ILE A C 1
ATOM 1350 O O . ILE A 1 170 ? -13.356 -3.035 16.596 1.00 94.88 170 ILE A O 1
ATOM 1354 N N . ALA A 1 171 ? -12.762 -4.325 14.861 1.00 94.25 171 ALA A N 1
ATOM 1355 C CA . ALA A 1 171 ? -14.067 -4.974 14.738 1.00 94.25 171 ALA A CA 1
ATOM 1356 C C . ALA A 1 171 ? -14.423 -5.810 15.981 1.00 94.25 171 ALA A C 1
ATOM 1358 O O . ALA A 1 171 ? -15.573 -5.785 16.433 1.00 94.25 171 ALA A O 1
ATOM 1359 N N . ALA A 1 172 ? -13.447 -6.512 16.565 1.00 96.06 172 ALA A N 1
ATOM 1360 C CA . ALA A 1 172 ? -13.643 -7.249 17.811 1.00 96.06 172 ALA A CA 1
ATOM 1361 C C . ALA A 1 172 ? -13.969 -6.305 18.982 1.00 96.06 172 ALA A C 1
ATOM 1363 O O . ALA A 1 172 ? -14.955 -6.529 19.682 1.00 96.06 172 ALA A O 1
ATOM 1364 N N . ILE A 1 173 ? -13.217 -5.207 19.134 1.00 96.88 173 ILE A N 1
ATOM 1365 C CA . ILE A 1 173 ? -13.470 -4.185 20.166 1.00 96.88 173 ILE A CA 1
ATOM 1366 C C . ILE A 1 173 ? -14.884 -3.610 20.026 1.00 96.88 173 ILE A C 1
ATOM 1368 O O . ILE A 1 173 ? -15.620 -3.552 21.008 1.00 96.88 173 ILE A O 1
ATOM 1372 N N . ARG A 1 174 ? -15.306 -3.245 18.808 1.00 95.81 174 ARG A N 1
ATOM 1373 C CA . ARG A 1 174 ? -16.669 -2.741 18.563 1.00 95.81 174 ARG A CA 1
ATOM 1374 C C . ARG A 1 174 ? -17.744 -3.767 18.890 1.00 95.81 174 ARG A C 1
ATOM 1376 O O . ARG A 1 174 ? -18.779 -3.412 19.440 1.00 95.81 174 ARG A O 1
ATOM 1383 N N . THR A 1 175 ? -17.515 -5.034 18.555 1.00 96.00 175 THR A N 1
ATOM 1384 C CA . THR A 1 175 ? -18.467 -6.112 18.861 1.00 96.00 175 THR A CA 1
ATOM 1385 C C . THR A 1 175 ? -18.679 -6.243 20.369 1.00 96.00 175 THR A C 1
ATOM 1387 O O . THR A 1 175 ? -19.814 -6.367 20.828 1.00 96.00 175 THR A O 1
ATOM 1390 N N . GLU A 1 176 ? -17.597 -6.174 21.144 1.00 97.06 176 GLU A N 1
ATOM 1391 C CA . GLU A 1 176 ? -17.653 -6.196 22.607 1.00 97.06 176 GLU A CA 1
ATOM 1392 C C . GLU A 1 176 ? -18.308 -4.928 23.171 1.00 97.06 176 GLU A C 1
ATOM 1394 O O . GLU A 1 176 ? -19.163 -5.026 24.051 1.00 97.06 176 GLU A O 1
ATOM 1399 N N . LEU A 1 177 ? -18.008 -3.754 22.608 1.00 96.81 177 LEU A N 1
ATOM 1400 C CA . LEU A 1 177 ? -18.645 -2.495 22.997 1.00 96.81 177 LEU A CA 1
ATOM 1401 C C . LEU A 1 177 ? -20.165 -2.521 22.780 1.00 96.81 177 LEU A C 1
ATOM 1403 O O . LEU A 1 177 ? -20.914 -2.156 23.683 1.00 96.81 177 LEU A O 1
ATOM 1407 N N . ILE A 1 178 ? -20.633 -3.021 21.631 1.00 95.50 178 ILE A N 1
ATOM 1408 C CA . ILE A 1 178 ? -22.069 -3.198 21.350 1.00 95.50 178 ILE A CA 1
ATOM 1409 C C . ILE A 1 178 ? -22.707 -4.140 22.380 1.00 95.50 178 ILE A C 1
ATOM 1411 O O . ILE A 1 178 ? -23.835 -3.917 22.825 1.00 95.50 178 ILE A O 1
ATOM 1415 N N . ALA A 1 179 ? -22.002 -5.200 22.784 1.00 94.44 179 ALA A N 1
ATOM 1416 C CA . ALA A 1 179 ? -22.504 -6.120 23.799 1.00 94.44 179 ALA A CA 1
ATOM 1417 C C . ALA A 1 179 ? -22.654 -5.440 25.172 1.00 94.44 179 ALA A C 1
ATOM 1419 O O . ALA A 1 179 ? -23.636 -5.716 25.868 1.00 94.44 179 ALA A O 1
ATOM 1420 N N . ILE A 1 180 ? -21.739 -4.535 25.536 1.00 94.44 180 ILE A N 1
ATOM 1421 C CA . ILE A 1 180 ? -21.831 -3.699 26.744 1.00 94.44 180 ILE A CA 1
ATOM 1422 C C . ILE A 1 180 ? -23.006 -2.719 26.628 1.00 94.44 180 ILE A C 1
ATOM 1424 O O . ILE A 1 180 ? -23.855 -2.686 27.515 1.00 94.44 180 ILE A O 1
ATOM 1428 N N . GLU A 1 181 ? -23.104 -1.981 25.519 1.00 93.44 181 GLU A N 1
ATOM 1429 C CA . GLU A 1 181 ? -24.160 -0.985 25.277 1.00 93.44 181 GLU A CA 1
ATOM 1430 C C . GLU A 1 181 ? -25.566 -1.607 25.264 1.00 93.44 181 GLU A C 1
ATOM 1432 O O . GLU A 1 181 ? -26.537 -0.994 25.699 1.00 93.44 181 GLU A O 1
ATOM 1437 N N . SER A 1 182 ? -25.688 -2.864 24.825 1.00 91.25 182 SER A N 1
ATOM 1438 C CA . SER A 1 182 ? -26.968 -3.582 24.804 1.00 91.25 182 SER A CA 1
ATOM 1439 C C . SER A 1 182 ? -27.521 -3.943 26.191 1.00 91.25 182 SER A C 1
ATOM 1441 O O . SER A 1 182 ? -28.645 -4.446 26.293 1.00 91.25 182 SER A O 1
ATOM 1443 N N . ARG A 1 183 ? -26.749 -3.732 27.267 1.00 89.25 183 ARG A N 1
ATOM 1444 C CA . ARG A 1 183 ? -27.181 -4.044 28.633 1.00 89.25 183 ARG A CA 1
ATOM 1445 C C . ARG A 1 183 ? -28.160 -2.988 29.153 1.00 89.25 183 ARG A C 1
ATOM 1447 O O . ARG A 1 183 ? -27.914 -1.794 29.005 1.00 89.25 183 ARG A O 1
ATOM 1454 N N . PRO A 1 184 ? -29.255 -3.396 29.820 1.00 87.50 184 PRO A N 1
ATOM 1455 C CA . PRO A 1 184 ? -30.156 -2.455 30.467 1.00 87.50 184 PRO A CA 1
ATOM 1456 C C . PRO A 1 184 ? -29.499 -1.924 31.748 1.00 87.50 184 PRO A C 1
ATOM 1458 O O . PRO A 1 184 ? -29.724 -2.462 32.828 1.00 87.50 184 PRO A O 1
ATOM 1461 N N . PHE A 1 185 ? -28.683 -0.872 31.631 1.00 83.44 185 PHE A N 1
ATOM 1462 C CA . PHE A 1 185 ? -27.951 -0.291 32.766 1.00 83.44 185 PHE A CA 1
ATOM 1463 C C . PHE A 1 185 ? -28.811 -0.010 34.013 1.00 83.44 185 PHE A C 1
ATOM 1465 O O . PHE A 1 185 ? -28.334 -0.304 35.106 1.00 83.44 185 PHE A O 1
ATOM 1472 N N . PRO A 1 186 ? -30.070 0.473 33.902 1.00 83.19 186 PRO A N 1
ATOM 1473 C CA . PRO A 1 186 ? -30.916 0.709 35.076 1.00 83.19 186 PRO A CA 1
ATOM 1474 C C . PRO A 1 186 ? -31.260 -0.550 35.886 1.00 83.19 186 PRO A C 1
ATOM 1476 O O . PRO A 1 186 ? -31.580 -0.444 37.066 1.00 83.19 186 PRO A O 1
ATOM 1479 N N . ASP A 1 187 ? -31.202 -1.730 35.264 1.00 87.31 187 ASP A N 1
ATOM 1480 C CA . ASP A 1 187 ? -31.532 -3.009 35.902 1.00 87.31 187 ASP A CA 1
ATOM 1481 C C . ASP A 1 187 ? -30.280 -3.743 36.419 1.00 87.31 187 ASP A C 1
ATOM 1483 O O . ASP A 1 187 ? -30.385 -4.829 36.995 1.00 87.31 187 ASP A O 1
ATOM 1487 N N . CYS A 1 188 ? -29.087 -3.178 36.207 1.00 88.19 188 CYS A N 1
ATOM 1488 C CA . CYS A 1 188 ? -27.832 -3.782 36.632 1.00 88.19 188 CYS A CA 1
ATOM 1489 C C . CYS A 1 188 ? -27.606 -3.603 38.138 1.00 88.19 188 CYS A C 1
ATOM 1491 O O . CYS A 1 188 ? -27.729 -2.518 38.702 1.00 88.19 188 CYS A O 1
ATOM 1493 N N . SER A 1 189 ? -27.193 -4.682 38.798 1.00 90.50 189 SER A N 1
ATOM 1494 C CA . SER A 1 189 ? -26.670 -4.623 40.162 1.00 90.50 189 SER A CA 1
ATOM 1495 C C . SER A 1 189 ? -25.337 -3.856 40.217 1.00 90.50 189 SER A C 1
ATOM 1497 O O . SER A 1 189 ? -24.602 -3.827 39.227 1.00 90.50 189 SER A O 1
ATOM 1499 N N . PRO A 1 190 ? -24.933 -3.319 41.384 1.00 88.94 190 PRO A N 1
ATOM 1500 C CA . PRO A 1 190 ? -23.646 -2.626 41.517 1.00 88.94 190 PRO A CA 1
ATOM 1501 C C . PRO A 1 190 ? -22.437 -3.469 41.074 1.00 88.94 190 PRO A C 1
ATOM 1503 O O . PRO A 1 190 ? -21.510 -2.962 40.455 1.00 88.94 190 PRO A O 1
ATOM 1506 N N . ALA A 1 191 ? -22.464 -4.783 41.325 1.00 91.44 191 ALA A N 1
ATOM 1507 C CA . ALA A 1 191 ? -21.407 -5.699 40.891 1.00 91.44 191 ALA A CA 1
ATOM 1508 C C . ALA A 1 191 ? -21.429 -5.997 39.378 1.00 91.44 191 ALA A C 1
ATOM 1510 O O . ALA A 1 191 ? -20.441 -6.470 38.820 1.00 91.44 191 ALA A O 1
ATOM 1511 N N . GLU A 1 192 ? -22.561 -5.802 38.700 1.00 91.69 192 GLU A N 1
ATOM 1512 C CA . GLU A 1 192 ? -22.624 -5.832 37.234 1.00 91.69 192 GLU A CA 1
ATOM 1513 C C . GLU A 1 192 ? -22.059 -4.550 36.643 1.00 91.69 192 GLU A C 1
ATOM 1515 O O . GLU A 1 192 ? -21.258 -4.638 35.721 1.00 91.69 192 GLU A O 1
ATOM 1520 N N . VAL A 1 193 ? -22.403 -3.393 37.210 1.00 91.19 193 VAL A N 1
ATOM 1521 C CA . VAL A 1 193 ? -21.869 -2.098 36.770 1.00 91.19 193 VAL A CA 1
ATOM 1522 C C . VAL A 1 193 ? -20.344 -2.056 36.875 1.00 91.19 193 VAL A C 1
ATOM 1524 O O . VAL A 1 193 ? -19.689 -1.664 35.914 1.00 91.19 193 VAL A O 1
ATOM 1527 N N . GLU A 1 194 ? -19.771 -2.537 37.983 1.00 91.94 194 GLU A N 1
ATOM 1528 C CA . GLU A 1 194 ? -18.312 -2.605 38.144 1.00 91.94 194 GLU A CA 1
ATOM 1529 C C . GLU A 1 194 ? -17.652 -3.475 37.065 1.00 91.94 194 GLU A C 1
ATOM 1531 O O . GLU A 1 194 ? -16.682 -3.065 36.438 1.00 91.94 194 GLU A O 1
ATOM 1536 N N . ARG A 1 195 ? -18.234 -4.640 36.757 1.00 94.19 195 ARG A N 1
ATOM 1537 C CA . ARG A 1 195 ? -17.720 -5.506 35.685 1.00 94.19 195 ARG A CA 1
ATOM 1538 C C . ARG A 1 195 ? -17.785 -4.839 34.314 1.00 94.19 195 ARG A C 1
ATOM 1540 O O . ARG A 1 195 ? -16.852 -4.975 33.538 1.00 94.19 195 ARG A O 1
ATOM 1547 N N . LEU A 1 196 ? -18.858 -4.102 34.022 1.00 94.38 196 LEU A N 1
ATOM 1548 C CA . LEU A 1 196 ? -18.967 -3.367 32.759 1.00 94.38 196 LEU A CA 1
ATOM 1549 C C . LEU A 1 196 ? -17.906 -2.263 32.651 1.00 94.38 196 LEU A C 1
ATOM 1551 O O . LEU A 1 196 ? -17.437 -1.980 31.552 1.00 94.38 196 LEU A O 1
ATOM 1555 N N . ARG A 1 197 ? -17.504 -1.651 33.771 1.00 93.38 197 ARG A N 1
ATOM 1556 C CA . ARG A 1 197 ? -16.394 -0.687 33.800 1.00 93.38 197 ARG A CA 1
ATOM 1557 C C . ARG A 1 197 ? -15.054 -1.353 33.542 1.00 93.38 197 ARG A C 1
ATOM 1559 O O . ARG A 1 197 ? -14.324 -0.871 32.682 1.00 93.38 197 ARG A O 1
ATOM 1566 N N . ASP A 1 198 ? -14.781 -2.464 34.222 1.00 96.56 198 ASP A N 1
ATOM 1567 C CA . ASP A 1 198 ? -13.575 -3.263 33.988 1.00 96.56 198 ASP A CA 1
ATOM 1568 C C . ASP A 1 198 ? -13.477 -3.690 32.512 1.00 96.56 198 ASP A C 1
ATOM 1570 O O . ASP A 1 198 ? -12.414 -3.586 31.896 1.00 96.56 198 ASP A O 1
ATOM 1574 N N . ASP A 1 199 ? -14.602 -4.109 31.920 1.00 97.25 199 ASP A N 1
ATOM 1575 C CA . ASP A 1 199 ? -14.682 -4.471 30.506 1.00 97.25 199 ASP A CA 1
ATOM 1576 C C . ASP A 1 199 ? -14.383 -3.258 29.601 1.00 97.25 199 ASP A C 1
ATOM 1578 O O . ASP A 1 199 ? -13.569 -3.366 28.681 1.00 97.25 199 ASP A O 1
ATOM 1582 N N . LEU A 1 200 ? -14.965 -2.079 29.868 1.00 97.50 200 LEU A N 1
ATOM 1583 C CA . LEU A 1 200 ? -14.667 -0.853 29.109 1.00 97.50 200 LEU A CA 1
ATOM 1584 C C . LEU A 1 200 ? -13.194 -0.435 29.232 1.00 97.50 200 LEU A C 1
ATOM 1586 O O . LEU A 1 200 ? -12.583 -0.060 28.231 1.00 97.50 200 LEU A O 1
ATOM 1590 N N . ASP A 1 201 ? -12.599 -0.535 30.420 1.00 97.88 201 ASP A N 1
ATOM 1591 C CA . ASP A 1 201 ? -11.178 -0.245 30.632 1.00 97.88 201 ASP A CA 1
ATOM 1592 C C . ASP A 1 201 ? -10.275 -1.222 29.870 1.00 97.88 201 ASP A C 1
ATOM 1594 O O . ASP A 1 201 ? -9.271 -0.813 29.274 1.00 97.88 201 ASP A O 1
ATOM 1598 N N . ALA A 1 202 ? -10.661 -2.498 29.792 1.00 98.19 202 ALA A N 1
ATOM 1599 C CA . ALA A 1 202 ? -9.978 -3.475 28.953 1.00 98.19 202 ALA A CA 1
ATOM 1600 C C . ALA A 1 202 ? -10.080 -3.124 27.456 1.00 98.19 202 ALA A C 1
ATOM 1602 O O . ALA A 1 202 ? -9.087 -3.244 26.727 1.00 98.19 202 ALA A O 1
ATOM 1603 N N . LEU A 1 203 ? -11.238 -2.640 26.987 1.00 98.31 203 LEU A N 1
ATOM 1604 C CA . LEU A 1 203 ? -11.399 -2.161 25.608 1.00 98.31 203 LEU A CA 1
ATOM 1605 C C . LEU A 1 203 ? -10.523 -0.932 25.322 1.00 98.31 203 LEU A C 1
ATOM 1607 O O . LEU A 1 203 ? -9.834 -0.909 24.297 1.00 98.31 203 LEU A O 1
ATOM 1611 N N . ARG A 1 204 ? -10.455 0.043 26.242 1.00 98.25 204 ARG A N 1
ATOM 1612 C CA . ARG A 1 204 ? -9.544 1.202 26.127 1.00 98.25 204 ARG A CA 1
ATOM 1613 C C . ARG A 1 204 ? -8.092 0.765 26.013 1.00 98.25 204 ARG A C 1
ATOM 1615 O O . ARG A 1 204 ? -7.370 1.227 25.129 1.00 98.25 204 ARG A O 1
ATOM 1622 N N . ALA A 1 205 ? -7.658 -0.142 26.888 1.00 97.88 205 ALA A N 1
ATOM 1623 C CA . ALA A 1 205 ? -6.291 -0.649 26.887 1.00 97.88 205 ALA A CA 1
ATOM 1624 C C . ALA A 1 205 ? -5.936 -1.319 25.550 1.00 97.88 205 ALA A C 1
ATOM 1626 O O . ALA A 1 205 ? -4.838 -1.114 25.027 1.00 97.88 205 ALA A O 1
ATOM 1627 N N . ARG A 1 206 ? -6.878 -2.060 24.953 1.00 97.44 206 ARG A N 1
ATOM 1628 C CA . ARG A 1 206 ? -6.704 -2.653 23.620 1.00 97.44 206 ARG A CA 1
ATOM 1629 C C . ARG A 1 206 ? -6.597 -1.592 22.530 1.00 97.44 206 ARG A C 1
ATOM 1631 O O . ARG A 1 206 ? -5.642 -1.659 21.764 1.00 97.44 206 ARG A O 1
ATOM 1638 N N . CYS A 1 207 ? -7.485 -0.593 22.492 1.00 96.94 207 CYS A N 1
ATOM 1639 C CA . CYS A 1 207 ? -7.375 0.543 21.563 1.00 96.94 207 CYS A CA 1
ATOM 1640 C C . CYS A 1 207 ? -5.997 1.215 21.649 1.00 96.94 207 CYS A C 1
ATOM 1642 O O . CYS A 1 207 ? -5.345 1.443 20.627 1.00 96.94 207 CYS A O 1
ATOM 1644 N N . HIS A 1 208 ? -5.521 1.476 22.870 1.00 95.75 208 HIS A N 1
ATOM 1645 C CA . HIS A 1 208 ? -4.195 2.041 23.098 1.00 95.75 208 HIS A CA 1
ATOM 1646 C C . HIS A 1 208 ? -3.072 1.145 22.580 1.00 95.75 208 HIS A C 1
ATOM 1648 O O . HIS A 1 208 ? -2.123 1.659 21.991 1.00 95.75 208 HIS A O 1
ATOM 1654 N N . GLU A 1 209 ? -3.163 -0.171 22.761 1.00 94.38 209 GLU A N 1
ATOM 1655 C CA . GLU A 1 209 ? -2.151 -1.092 22.251 1.00 94.38 209 GLU A CA 1
ATOM 1656 C C . GLU A 1 209 ? -2.158 -1.153 20.716 1.00 94.38 209 GLU A C 1
ATOM 1658 O O . GLU A 1 209 ? -1.085 -1.089 20.120 1.00 94.38 209 GLU A O 1
ATOM 1663 N N . VAL A 1 210 ? -3.325 -1.161 20.053 1.00 92.81 210 VAL A N 1
ATOM 1664 C CA . VAL A 1 210 ? -3.384 -1.074 18.578 1.00 92.81 210 VAL A CA 1
ATOM 1665 C C . VAL A 1 210 ? -2.777 0.246 18.091 1.00 92.81 210 VAL A C 1
ATOM 1667 O O . VAL A 1 210 ? -1.949 0.250 17.178 1.00 92.81 210 VAL A O 1
ATOM 1670 N N . ALA A 1 211 ? -3.117 1.372 18.729 1.00 92.56 211 ALA A N 1
ATOM 1671 C CA . ALA A 1 211 ? -2.572 2.682 18.364 1.00 92.56 211 ALA A CA 1
ATOM 1672 C C . ALA A 1 211 ? -1.057 2.718 18.552 1.00 92.56 211 ALA A C 1
ATOM 1674 O O . ALA A 1 211 ? -0.325 3.173 17.674 1.00 92.56 211 ALA A O 1
ATOM 1675 N N . LYS A 1 212 ? -0.580 2.175 19.672 1.00 90.81 212 LYS A N 1
ATOM 1676 C CA . LYS A 1 212 ? 0.838 2.070 19.984 1.00 90.81 212 LYS A CA 1
ATOM 1677 C C . LYS A 1 212 ? 1.558 1.169 18.991 1.00 90.81 212 LYS A C 1
ATOM 1679 O O . LYS A 1 212 ? 2.615 1.566 18.523 1.00 90.81 212 LYS A O 1
ATOM 1684 N N . ARG A 1 213 ? 1.010 0.011 18.608 1.00 87.81 213 ARG A N 1
ATOM 1685 C CA . ARG A 1 213 ? 1.588 -0.827 17.542 1.00 87.81 213 ARG A CA 1
ATOM 1686 C C . ARG A 1 213 ? 1.592 -0.112 16.198 1.00 87.81 213 ARG A C 1
ATOM 1688 O O . ARG A 1 213 ? 2.561 -0.245 15.466 1.00 87.81 213 ARG A O 1
ATOM 1695 N N . ARG A 1 214 ? 0.579 0.697 15.878 1.00 87.62 214 ARG A N 1
ATOM 1696 C CA . ARG A 1 214 ? 0.569 1.486 14.636 1.00 87.62 214 ARG A CA 1
ATOM 1697 C C . ARG A 1 214 ? 1.597 2.620 14.646 1.00 87.62 214 ARG A C 1
ATOM 1699 O O . ARG A 1 214 ? 2.203 2.895 13.617 1.00 87.62 214 ARG A O 1
ATOM 1706 N N . GLN A 1 215 ? 1.792 3.271 15.789 1.00 85.31 215 GLN A N 1
ATOM 1707 C CA . GLN A 1 215 ? 2.730 4.388 15.957 1.00 85.31 215 GLN A CA 1
ATOM 1708 C C . GLN A 1 215 ? 4.182 3.923 16.141 1.00 85.31 215 GLN A C 1
ATOM 1710 O O . GLN A 1 215 ? 5.100 4.570 15.644 1.00 85.31 215 GLN A O 1
ATOM 1715 N N . ASN A 1 216 ? 4.382 2.804 16.843 1.00 74.94 216 ASN A N 1
ATOM 1716 C CA . ASN A 1 216 ? 5.683 2.184 17.104 1.00 74.94 216 ASN A CA 1
ATOM 1717 C C . ASN A 1 216 ? 6.064 1.144 16.057 1.00 74.94 216 ASN A C 1
ATOM 1719 O O . ASN A 1 216 ? 7.210 0.708 16.054 1.00 74.94 216 ASN A O 1
ATOM 1723 N N . GLY A 1 217 ? 5.111 0.705 15.232 1.00 61.19 217 GLY A N 1
ATOM 1724 C CA . GLY A 1 217 ? 5.326 -0.225 14.135 1.00 61.19 217 GLY A CA 1
ATOM 1725 C C . GLY A 1 217 ? 6.427 0.334 13.257 1.00 61.19 217 GLY A C 1
ATOM 1726 O O . GLY A 1 217 ? 6.221 1.315 12.544 1.00 61.19 217 GLY A O 1
ATOM 1727 N N . ASP A 1 218 ? 7.610 -0.253 13.416 1.00 49.69 218 ASP A N 1
ATOM 1728 C CA . ASP A 1 218 ? 8.889 0.189 12.887 1.00 49.69 218 ASP A CA 1
ATOM 1729 C C . ASP A 1 218 ? 8.785 0.619 11.422 1.00 49.69 218 ASP A C 1
ATOM 1731 O O . ASP A 1 218 ? 8.860 -0.193 10.503 1.00 49.69 218 ASP A O 1
ATOM 1735 N N . TRP A 1 219 ? 8.701 1.928 11.189 1.00 47.34 219 TRP A N 1
ATOM 1736 C CA . TRP A 1 219 ? 8.963 2.51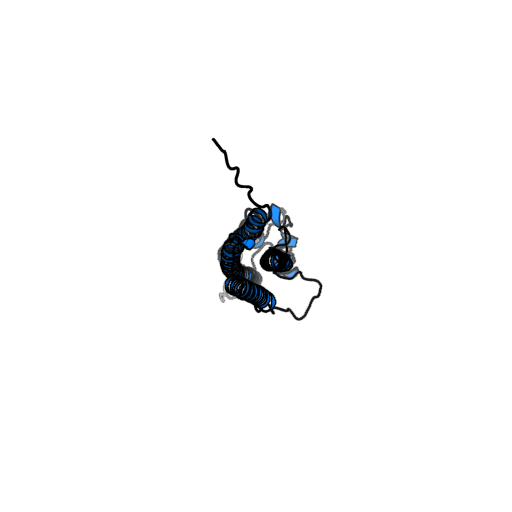6 9.879 1.00 47.34 219 TRP A CA 1
ATOM 1737 C C . TRP A 1 219 ? 9.964 3.654 9.993 1.00 47.34 219 TRP A C 1
ATOM 1739 O O . TRP A 1 219 ? 9.778 4.769 9.509 1.00 47.34 219 TRP A O 1
ATOM 1749 N N . HIS A 1 220 ? 11.118 3.315 10.563 1.00 38.62 220 HIS A N 1
ATOM 1750 C CA . HIS A 1 220 ? 12.369 3.943 10.182 1.00 38.62 220 HIS A CA 1
ATOM 1751 C C . HIS A 1 220 ? 12.974 3.222 8.970 1.00 38.62 220 HIS A C 1
ATOM 1753 O O . HIS A 1 220 ? 13.984 2.537 9.064 1.00 38.62 220 HIS A O 1
ATOM 1759 N N . GLN A 1 221 ? 12.460 3.529 7.783 1.00 38.19 221 GLN A N 1
ATOM 1760 C CA . GLN A 1 221 ? 13.390 4.129 6.834 1.00 38.19 221 GLN A CA 1
ATOM 1761 C C . GLN A 1 221 ? 13.180 5.637 6.936 1.00 38.19 221 GLN A C 1
ATOM 1763 O O . GLN A 1 221 ? 12.716 6.294 6.011 1.00 38.19 221 GLN A O 1
ATOM 1768 N N . ARG A 1 222 ? 13.530 6.202 8.104 1.00 37.31 222 ARG A N 1
ATOM 1769 C CA . ARG A 1 222 ? 14.040 7.566 8.109 1.00 37.31 222 ARG A CA 1
ATOM 1770 C C . ARG A 1 222 ? 15.255 7.482 7.201 1.00 37.31 222 ARG A C 1
ATOM 1772 O O . ARG A 1 222 ? 16.323 7.062 7.634 1.00 37.31 222 ARG A O 1
ATOM 1779 N N . SER A 1 223 ? 15.079 7.842 5.935 1.00 33.81 223 SER A N 1
ATOM 1780 C CA . SER A 1 223 ? 16.172 8.512 5.262 1.00 33.81 223 SER A CA 1
ATOM 1781 C C . SER A 1 223 ? 16.530 9.672 6.197 1.00 33.81 223 SER A C 1
ATOM 1783 O O . SER A 1 223 ? 15.648 10.479 6.500 1.00 33.81 223 SER A O 1
ATOM 1785 N N . PRO A 1 224 ? 17.751 9.747 6.752 1.00 34.00 224 PRO A N 1
ATOM 1786 C CA . PRO A 1 224 ? 18.137 10.831 7.657 1.00 34.00 224 PRO A CA 1
ATOM 1787 C C . PRO A 1 224 ? 18.110 12.209 6.977 1.00 34.00 224 PRO A C 1
ATOM 1789 O O . PRO A 1 224 ? 18.415 13.219 7.602 1.00 34.00 224 PRO A O 1
ATOM 1792 N N . SER A 1 225 ? 17.767 12.259 5.692 1.00 37.47 225 SER A N 1
ATOM 1793 C CA . SER A 1 225 ? 17.765 13.439 4.855 1.00 37.47 225 SER A CA 1
ATOM 1794 C C . SER A 1 225 ? 16.428 13.571 4.133 1.00 37.47 225 SER A C 1
ATOM 1796 O O . SER A 1 225 ? 16.183 12.876 3.148 1.00 37.47 225 SER A O 1
ATOM 1798 N N . SER A 1 226 ? 15.595 14.482 4.632 1.00 38.59 226 SER A N 1
ATOM 1799 C CA . SER A 1 226 ? 14.719 15.386 3.873 1.00 38.59 226 SER A CA 1
ATOM 1800 C C . SER A 1 226 ? 13.375 15.534 4.578 1.00 38.59 226 SER A C 1
ATOM 1802 O O . SER A 1 226 ? 12.527 14.653 4.533 1.00 38.59 226 SER A O 1
ATOM 1804 N N . SER A 1 227 ? 13.154 16.704 5.168 1.00 49.06 227 SER A N 1
ATOM 1805 C CA . SER A 1 227 ? 11.848 17.206 5.609 1.00 49.06 227 SER A CA 1
ATOM 1806 C C . SER A 1 227 ? 10.900 17.542 4.440 1.00 49.06 227 SER A C 1
ATOM 1808 O O . SER A 1 227 ? 9.975 18.324 4.622 1.00 49.06 227 SER A O 1
ATOM 1810 N N . THR A 1 228 ? 11.167 17.023 3.237 1.00 54.53 228 THR A N 1
ATOM 1811 C CA . THR A 1 228 ? 10.500 17.420 1.982 1.00 54.53 228 THR A CA 1
ATOM 1812 C C . THR A 1 228 ? 9.839 16.240 1.265 1.00 54.53 228 THR A C 1
ATOM 1814 O O . THR A 1 228 ? 9.082 16.464 0.331 1.00 54.53 228 THR A O 1
ATOM 1817 N N . VAL A 1 229 ? 10.117 14.991 1.664 1.00 54.16 229 VAL A N 1
ATOM 1818 C CA . VAL A 1 229 ? 9.488 13.802 1.059 1.00 54.16 229 VAL A CA 1
ATOM 1819 C C . VAL A 1 229 ? 8.361 13.326 1.980 1.00 54.16 229 VAL A C 1
ATOM 1821 O O . VAL A 1 229 ? 8.646 13.112 3.164 1.00 54.16 229 VAL A O 1
ATOM 1824 N N . PRO A 1 230 ? 7.122 13.159 1.475 1.00 63.28 230 PRO A N 1
ATOM 1825 C CA . PRO A 1 230 ? 6.013 12.635 2.263 1.00 63.28 230 PRO A CA 1
ATOM 1826 C C . PRO A 1 230 ? 6.363 11.290 2.898 1.00 63.28 230 PRO A C 1
ATOM 1828 O O . PRO A 1 230 ? 7.121 10.486 2.339 1.00 63.28 230 PRO A O 1
ATOM 1831 N N . SER A 1 231 ? 5.803 11.021 4.074 1.00 77.06 231 SER A N 1
ATOM 1832 C CA . SER A 1 231 ? 5.865 9.677 4.639 1.00 77.06 231 SER A CA 1
ATOM 1833 C C . SER A 1 231 ? 5.181 8.681 3.694 1.00 77.06 231 SER A C 1
ATOM 1835 O O . SER A 1 231 ? 4.347 9.042 2.873 1.00 77.06 231 SER A O 1
ATOM 1837 N N . PHE A 1 232 ? 5.486 7.392 3.823 1.00 81.88 232 PHE A N 1
ATOM 1838 C CA . PHE A 1 232 ? 4.833 6.369 2.995 1.00 81.88 232 PHE A CA 1
ATOM 1839 C C . PHE A 1 232 ? 3.314 6.324 3.159 1.00 81.88 232 PHE A C 1
ATOM 1841 O O . PHE A 1 232 ? 2.616 6.039 2.201 1.00 81.88 232 PHE A O 1
ATOM 1848 N N . ASN A 1 233 ? 2.819 6.620 4.361 1.00 83.75 233 ASN A N 1
ATOM 1849 C CA . ASN A 1 233 ? 1.385 6.721 4.616 1.00 83.75 233 ASN A CA 1
ATOM 1850 C C . ASN A 1 233 ? 0.784 7.940 3.921 1.00 83.75 233 ASN A C 1
ATOM 1852 O O . ASN A 1 233 ? -0.291 7.846 3.349 1.00 83.75 233 ASN A O 1
ATOM 1856 N N . GLU A 1 234 ? 1.491 9.070 3.960 1.00 83.88 234 GLU A N 1
ATOM 1857 C CA . GLU A 1 234 ? 1.066 10.272 3.248 1.00 83.88 234 GLU A CA 1
ATOM 1858 C C . GLU A 1 234 ? 1.037 10.006 1.746 1.00 83.88 234 GLU A C 1
ATOM 1860 O O . GLU A 1 234 ? 0.009 10.260 1.143 1.00 83.88 234 GLU A O 1
ATOM 1865 N N . TYR A 1 235 ? 2.083 9.404 1.167 1.00 84.44 235 TYR A N 1
ATOM 1866 C CA . TYR A 1 235 ? 2.088 8.966 -0.233 1.00 84.44 235 TYR A CA 1
ATOM 1867 C C . TYR A 1 235 ? 0.894 8.058 -0.551 1.00 84.44 235 TYR A C 1
ATOM 1869 O O . TYR A 1 235 ? 0.067 8.402 -1.387 1.00 84.44 235 TYR A O 1
ATOM 1877 N N . LEU A 1 236 ? 0.779 6.934 0.160 1.00 87.88 236 LEU A N 1
ATOM 1878 C CA . LEU A 1 236 ? -0.182 5.889 -0.166 1.00 87.88 236 LEU A CA 1
ATOM 1879 C C . LEU A 1 236 ? -1.624 6.366 -0.002 1.00 87.88 236 LEU A C 1
ATOM 1881 O O . LEU A 1 236 ? -2.467 6.057 -0.823 1.00 87.88 236 LEU A O 1
ATOM 1885 N N . TYR A 1 237 ? -1.921 7.128 1.046 1.00 89.88 237 TYR A N 1
ATOM 1886 C CA . TYR A 1 237 ? -3.291 7.479 1.408 1.00 89.88 237 TYR A CA 1
ATOM 1887 C C . TYR A 1 237 ? -3.636 8.944 1.113 1.00 89.88 237 TYR A C 1
ATOM 1889 O O . TYR A 1 237 ? -4.597 9.459 1.690 1.00 89.88 237 TYR A O 1
ATOM 1897 N N . THR A 1 238 ? -2.883 9.622 0.232 1.00 86.69 238 THR A N 1
ATOM 1898 C CA . THR A 1 238 ? -3.122 11.035 -0.137 1.00 86.69 238 THR A CA 1
ATOM 1899 C C . THR A 1 238 ? -4.558 11.268 -0.613 1.00 86.69 238 THR A C 1
ATOM 1901 O O . THR A 1 238 ? -5.171 12.263 -0.233 1.00 86.69 238 THR A O 1
ATOM 1904 N N . GLU A 1 239 ? -5.107 10.349 -1.406 1.00 84.62 239 GLU A N 1
ATOM 1905 C CA . GLU A 1 239 ? -6.438 10.492 -2.017 1.00 84.62 239 GLU A CA 1
ATOM 1906 C C . GLU A 1 239 ? -7.576 9.924 -1.162 1.00 84.62 239 GLU A C 1
ATOM 1908 O O . GLU A 1 239 ? -8.748 9.997 -1.530 1.00 84.62 239 GLU A O 1
ATOM 1913 N N . THR A 1 240 ? -7.247 9.356 -0.003 1.00 86.69 240 THR A N 1
ATOM 1914 C CA . THR A 1 240 ? -8.244 8.770 0.891 1.00 86.69 240 THR A CA 1
ATOM 1915 C C . THR A 1 240 ? -8.769 9.795 1.890 1.00 86.69 240 THR A C 1
ATOM 1917 O O . THR A 1 240 ? -8.206 10.869 2.108 1.00 86.69 240 THR A O 1
ATOM 1920 N N . THR A 1 241 ? -9.843 9.429 2.587 1.00 83.38 241 THR A N 1
ATOM 1921 C CA . THR A 1 241 ? -10.432 10.262 3.642 1.00 83.38 241 THR A CA 1
ATOM 1922 C C . THR A 1 241 ? -9.512 10.482 4.854 1.00 83.38 241 THR A C 1
ATOM 1924 O O . THR A 1 241 ? -9.785 11.362 5.674 1.00 83.38 241 THR A O 1
ATOM 1927 N N . SER A 1 242 ? -8.425 9.714 4.996 1.00 86.44 242 SER A N 1
ATOM 1928 C CA . SER A 1 242 ? -7.415 9.925 6.032 1.00 86.44 242 SER A CA 1
ATOM 1929 C C . SER A 1 242 ? -6.070 9.327 5.647 1.00 86.44 242 SER A C 1
ATOM 1931 O O . SER A 1 242 ? -5.975 8.132 5.400 1.00 86.44 242 SER A O 1
ATOM 1933 N N . SER A 1 243 ? -4.995 10.107 5.780 1.00 87.44 243 SER A N 1
ATOM 1934 C CA . SER A 1 243 ? -3.627 9.602 5.606 1.00 87.44 243 SER A CA 1
ATOM 1935 C C . SER A 1 243 ? -3.203 8.568 6.664 1.00 87.44 243 SER A C 1
ATOM 1937 O O . SER A 1 243 ? -2.129 7.979 6.568 1.00 87.44 243 SER A O 1
ATOM 1939 N N . HIS A 1 244 ? -4.021 8.350 7.700 1.00 89.19 244 HIS A N 1
ATOM 1940 C CA . HIS A 1 244 ? -3.770 7.395 8.777 1.00 89.19 244 HIS A CA 1
ATOM 1941 C C . HIS A 1 244 ? -5.050 6.614 9.133 1.00 89.19 244 HIS A C 1
ATOM 1943 O O . HIS A 1 244 ? -5.584 6.792 10.233 1.00 89.19 244 HIS A O 1
ATOM 1949 N N . PRO A 1 245 ? -5.529 5.719 8.246 1.00 91.75 245 PRO A N 1
ATOM 1950 C CA . PRO A 1 245 ? -6.829 5.056 8.387 1.00 91.75 245 PRO A CA 1
ATOM 1951 C C . PRO A 1 245 ? -6.977 4.316 9.725 1.00 91.75 245 PRO A C 1
ATOM 1953 O O . PRO A 1 245 ? -7.936 4.538 10.455 1.00 91.75 245 PRO A O 1
ATOM 1956 N N . VAL A 1 246 ? -5.969 3.535 10.130 1.00 92.06 246 VAL A N 1
ATOM 1957 C CA . VAL A 1 246 ? -5.977 2.814 11.419 1.00 92.06 246 VAL A CA 1
ATOM 1958 C C . VAL A 1 246 ? -6.135 3.758 12.617 1.00 92.06 246 VAL A C 1
ATOM 1960 O O . VAL A 1 246 ? -6.923 3.487 13.517 1.00 92.06 246 VAL A O 1
ATOM 1963 N N . LEU A 1 247 ? -5.389 4.868 12.652 1.00 92.75 247 LEU A N 1
ATOM 1964 C CA . LEU A 1 247 ? -5.425 5.787 13.796 1.00 92.75 247 LEU A CA 1
ATOM 1965 C C . LEU A 1 247 ? -6.748 6.545 13.873 1.00 92.75 247 LEU A C 1
ATOM 1967 O O . LEU A 1 247 ? -7.250 6.768 14.972 1.00 92.75 247 LEU A O 1
ATOM 1971 N N . ARG A 1 248 ? -7.320 6.904 12.720 1.00 93.12 248 ARG A N 1
ATOM 1972 C CA . ARG A 1 248 ? -8.659 7.488 12.650 1.00 93.12 248 ARG A CA 1
ATOM 1973 C C . ARG A 1 248 ? -9.700 6.544 13.244 1.00 93.12 248 ARG A C 1
ATOM 1975 O O . ARG A 1 248 ? -10.495 6.973 14.075 1.00 93.12 248 ARG A O 1
ATOM 1982 N N . GLU A 1 249 ? -9.664 5.272 12.862 1.00 93.62 249 GLU A N 1
ATOM 1983 C CA . GLU A 1 249 ? -10.643 4.296 13.341 1.00 93.62 249 GLU A CA 1
ATOM 1984 C C . GLU A 1 249 ? -10.506 3.995 14.831 1.00 93.62 249 GLU A C 1
ATOM 1986 O O . GLU A 1 249 ? -11.507 3.866 15.536 1.00 93.62 249 GLU A O 1
ATOM 1991 N N . ILE A 1 250 ? -9.276 3.956 15.344 1.00 94.81 250 ILE A N 1
ATOM 1992 C CA . ILE A 1 250 ? -9.045 3.817 16.784 1.00 94.81 250 ILE A CA 1
ATOM 1993 C C . ILE A 1 250 ? -9.573 5.033 17.544 1.00 94.81 250 ILE A C 1
ATOM 1995 O O . ILE A 1 250 ? -10.185 4.858 18.597 1.00 94.81 250 ILE A O 1
ATOM 1999 N N . ALA A 1 251 ? -9.360 6.249 17.030 1.00 94.12 251 ALA A N 1
ATOM 2000 C CA . ALA A 1 251 ? -9.887 7.462 17.653 1.00 94.12 251 ALA A CA 1
ATOM 2001 C C . ALA A 1 251 ? -11.418 7.404 17.747 1.00 94.12 251 ALA A C 1
ATOM 2003 O O . ALA A 1 251 ? -11.973 7.603 18.823 1.00 94.12 251 ALA A O 1
ATOM 2004 N N . GLN A 1 252 ? -12.080 7.008 16.659 1.00 94.12 252 GLN A N 1
ATOM 2005 C CA . GLN A 1 252 ? -13.533 6.876 16.619 1.00 94.12 252 GLN A CA 1
ATOM 2006 C C . GLN A 1 252 ? -14.062 5.843 17.626 1.00 94.12 252 GLN A C 1
ATOM 2008 O O . GLN A 1 252 ? -14.991 6.136 18.370 1.00 94.12 252 GLN A O 1
ATOM 2013 N N . VAL A 1 253 ? -13.450 4.656 17.709 1.00 95.31 253 VAL A N 1
ATOM 2014 C CA . VAL A 1 253 ? -13.853 3.647 18.710 1.00 95.31 253 VAL A CA 1
ATOM 2015 C C . VAL A 1 253 ? -13.564 4.105 20.133 1.00 95.31 253 VAL A C 1
ATOM 2017 O O . VAL A 1 253 ? -14.330 3.804 21.043 1.00 95.31 253 VAL A O 1
ATOM 2020 N N . SER A 1 254 ? -12.478 4.844 20.347 1.00 96.38 254 SER A N 1
ATOM 2021 C CA . SER A 1 254 ? -12.161 5.388 21.672 1.00 96.38 254 SER A CA 1
ATOM 2022 C C . SER A 1 254 ? -13.232 6.390 22.119 1.00 96.38 254 SER A C 1
ATOM 2024 O O . SER A 1 254 ? -13.687 6.318 23.258 1.00 96.38 254 SER A O 1
ATOM 2026 N N . ASP A 1 255 ? -13.715 7.246 21.212 1.00 96.06 255 ASP A N 1
ATOM 2027 C CA . ASP A 1 255 ? -14.822 8.172 21.484 1.00 96.06 255 ASP A CA 1
ATOM 2028 C C . ASP A 1 255 ? -16.146 7.436 21.779 1.00 96.06 255 ASP A C 1
ATOM 2030 O O . ASP A 1 255 ? -16.915 7.844 22.659 1.00 96.06 255 ASP A O 1
ATOM 2034 N N . GLU A 1 256 ? -16.417 6.327 21.081 1.00 95.94 256 GLU A N 1
ATOM 2035 C CA . GLU A 1 256 ? -17.577 5.462 21.350 1.00 95.94 256 GLU A CA 1
ATOM 2036 C C . GLU A 1 256 ? -17.494 4.836 22.755 1.00 95.94 256 GLU A C 1
ATOM 2038 O O . GLU A 1 256 ? -18.466 4.887 23.514 1.00 95.94 256 GLU A O 1
ATOM 2043 N N . ILE A 1 257 ? -16.322 4.316 23.142 1.00 97.00 257 ILE A N 1
ATOM 2044 C CA . ILE A 1 257 ? -16.075 3.762 24.484 1.00 97.00 257 ILE A CA 1
ATOM 2045 C C . ILE A 1 257 ? -16.303 4.827 25.564 1.00 97.00 257 ILE A C 1
ATOM 2047 O O . ILE A 1 257 ? -16.999 4.567 26.550 1.00 97.00 257 ILE A O 1
ATOM 2051 N N . GLU A 1 258 ? -15.773 6.041 25.378 1.00 96.50 258 GLU A N 1
ATOM 2052 C CA . GLU A 1 258 ? -15.988 7.139 26.329 1.00 96.50 258 GLU A CA 1
ATOM 2053 C C . GLU A 1 258 ? -17.461 7.540 26.427 1.00 96.50 258 GLU A C 1
ATOM 2055 O O . GLU A 1 258 ? -17.966 7.835 27.515 1.00 96.50 258 GLU A O 1
ATOM 2060 N N . THR A 1 259 ? -18.189 7.504 25.313 1.00 95.44 259 THR A N 1
ATOM 2061 C CA . THR A 1 259 ? -19.630 7.774 25.304 1.00 95.44 259 THR A CA 1
ATOM 2062 C C . THR A 1 259 ? -20.387 6.765 26.166 1.00 95.44 259 THR A C 1
ATOM 2064 O O . THR A 1 259 ? -21.173 7.172 27.026 1.00 95.44 259 THR A O 1
ATOM 2067 N N . VAL A 1 260 ? -20.125 5.465 25.998 1.00 94.75 260 VAL A N 1
ATOM 2068 C CA . VAL A 1 260 ? -20.765 4.405 26.800 1.00 94.75 260 VAL A CA 1
ATOM 2069 C C . VAL A 1 260 ? -20.359 4.508 28.274 1.00 94.75 260 VAL A C 1
ATOM 2071 O O . VAL A 1 260 ? -21.208 4.415 29.161 1.00 94.75 260 VAL A O 1
ATOM 2074 N N . SER A 1 261 ? -19.090 4.801 28.557 1.00 94.12 261 SER A N 1
ATOM 2075 C CA . SER A 1 261 ? -18.606 5.013 29.926 1.00 94.12 261 SER A CA 1
ATOM 2076 C C . SER A 1 261 ? -19.336 6.155 30.638 1.00 94.12 261 SER A C 1
ATOM 2078 O O . SER A 1 261 ? -19.755 6.009 31.789 1.00 94.12 261 SER A O 1
ATOM 2080 N N . ASN A 1 262 ? -19.538 7.281 29.949 1.00 93.06 262 ASN A N 1
ATOM 2081 C CA . ASN A 1 262 ? -20.280 8.422 30.486 1.00 93.06 262 ASN A CA 1
ATOM 2082 C C . ASN A 1 262 ? -21.766 8.102 30.697 1.00 93.06 262 ASN A C 1
ATOM 2084 O O . ASN A 1 262 ? -22.374 8.589 31.652 1.00 93.06 262 ASN A O 1
ATOM 2088 N N . GLN A 1 263 ? -22.363 7.268 29.838 1.00 90.88 263 GLN A N 1
ATOM 2089 C CA . GLN A 1 263 ? -23.737 6.804 30.034 1.00 90.88 263 GLN A CA 1
ATOM 2090 C C . GLN A 1 263 ? -23.865 5.977 31.313 1.00 90.88 263 GLN A C 1
ATOM 2092 O O . GLN A 1 263 ? -24.765 6.262 32.100 1.00 90.88 263 GLN A O 1
ATOM 2097 N N . ILE A 1 264 ? -22.965 5.015 31.546 1.00 90.12 264 ILE A N 1
ATOM 2098 C CA . ILE A 1 264 ? -22.959 4.191 32.765 1.00 90.12 264 ILE A CA 1
ATOM 2099 C C . ILE A 1 264 ? -22.804 5.070 34.011 1.00 90.12 264 ILE A C 1
ATOM 2101 O O . ILE A 1 264 ? -23.585 4.931 34.949 1.00 90.12 264 ILE A O 1
ATOM 2105 N N . ALA A 1 265 ? -21.862 6.022 34.003 1.00 88.00 265 ALA A N 1
ATOM 2106 C CA . ALA A 1 265 ? -21.646 6.931 35.132 1.00 88.00 265 ALA A CA 1
ATOM 2107 C C . ALA A 1 265 ? -22.899 7.754 35.485 1.00 88.00 265 ALA A C 1
ATOM 2109 O O . ALA A 1 265 ? -23.222 7.922 36.658 1.00 88.00 265 ALA A O 1
ATOM 2110 N N . ARG A 1 266 ? -23.654 8.215 34.481 1.00 86.38 266 ARG A N 1
ATOM 2111 C CA . ARG A 1 266 ? -24.872 9.013 34.695 1.00 86.38 266 ARG A CA 1
ATOM 2112 C C . ARG A 1 266 ? -25.999 8.236 35.385 1.00 86.38 266 ARG A C 1
ATOM 2114 O O . ARG A 1 266 ? -26.829 8.850 36.048 1.00 86.38 266 ARG A O 1
ATOM 2121 N N . TRP A 1 267 ? -26.068 6.917 35.215 1.00 78.25 267 TRP A N 1
ATOM 2122 C CA . TRP A 1 267 ? -27.115 6.093 35.835 1.00 78.25 267 TRP A CA 1
ATOM 2123 C C . TRP A 1 267 ? -26.849 5.774 37.308 1.00 78.25 267 TRP A C 1
ATOM 2125 O O . TRP A 1 267 ? -27.760 5.315 37.984 1.00 78.25 267 TRP A O 1
ATOM 2135 N N . GLU A 1 268 ? -25.649 6.043 37.822 1.00 68.00 268 GLU A N 1
ATOM 2136 C CA . GLU A 1 268 ? -25.352 5.895 39.253 1.00 68.00 268 GLU A CA 1
ATOM 2137 C C . GLU A 1 268 ? -25.747 7.116 40.089 1.00 68.00 268 GLU A C 1
ATOM 2139 O O . GLU A 1 268 ? -25.907 7.009 41.303 1.00 68.00 268 GLU A O 1
ATOM 2144 N N . GLU A 1 269 ? -25.889 8.285 39.460 1.00 62.06 269 GLU A N 1
ATOM 2145 C CA . GLU A 1 269 ? -26.262 9.529 40.145 1.00 62.06 269 GLU A CA 1
ATOM 2146 C C . GLU A 1 269 ? -27.782 9.661 40.385 1.00 62.06 269 GLU A C 1
ATOM 2148 O O . GLU A 1 269 ? -28.215 10.628 41.018 1.00 62.06 269 GLU A O 1
ATOM 2153 N N . ILE A 1 270 ? -28.588 8.715 39.882 1.00 56.28 270 ILE A N 1
ATOM 2154 C CA . ILE A 1 270 ? -30.064 8.704 39.930 1.00 56.28 270 ILE A CA 1
ATOM 2155 C C . ILE A 1 270 ? -30.550 7.613 40.886 1.00 56.28 270 ILE A C 1
ATOM 2157 O O . ILE A 1 270 ? -31.430 7.931 41.720 1.00 56.28 270 ILE A O 1
#

pLDDT: mean 81.54, std 20.66, range [33.81, 98.5]

Sequence (270 aa):
MVSSARQDTPSHSTTTQCFSDARETLDREREILDDEIAAFDAFRRRVRSLESISSDASRTDGQVDVNQSTIVPTIGYDAKRSVSPIQEVYLDTVMAVAHYDEEYGEGWFESVATEFNPELASALRDTSGVPEYLKQQFLTAARRARDSRKRVRDRLDREESILDEAATEIAAIRTELIAIESRPFPDCSPAEVERLRDDLDALRARCHEVAKRRQNGDWHQRSPSSSTVPSFNEYLYTETTSSHPVLREIAQVSDEIETVSNQIARWEEI

Foldseek 3Di:
DDDDDPPPDVLVVVLVQLLVLLVVLLVVLLVVLVLQLFLLVQLLVQLVPFDADEPPPPDDDDDDDDDDDPPDPPPPPPPPQQQAPSLVSCCVGNCVRPCNCVPPVDDSLVVCCVQQRNVLSVCRNVDNYHHPVSSVSSSVSSVVSSVVSVVVSVVSVVVNVLSVVLSVLLVVLVVLLVVLLPDPLLPDDPVRLVVSVVSLVVSLVSLVVSLCCLVVVDDPPPPVDDPPDDDPLCVSCVPGPDSRSSNVSSVSSNVSSVVSVVVSVVSVVD

Organism: NCBI:txid3032283